Protein AF-S4RD37-F1 (afdb_monomer_lite)

Sequence (372 aa):
ASLSWSQFDSQEDEKLLRMADAFGAQCQAVFPTRRLATTVADLNGQAVFVCRFIRPIQPPAELLQANPGNLQLTALLARYVSLIPFIPDSVSFSGVCDLWSTSDQFLELQCGDEEEHAVLLCNFFLAQGIKAWLLLGTAVPEGSTAYVLTQEEGSYNQFVIWNPSTGRSYNQHDHFCPLQSVGCLISADNIWFNIQLYDLPARMNFAVSNASLWKPFFTRSFPIPNLPSVQPAELNHVPPDKTSAMELQARIEKILKERMMEWRPRQPTRWNRHVTAALRDLLPALERGMGRAVEEQHRAELAHTLADYRVSGFPIHMAFTELQRLVEAVYGSGVHSIDLPGTEFALAVYVHPYANHVMSVWVYVASLVRVR

pLDDT: mean 90.24, std 10.89, range [32.94, 98.69]

Structure (mmCIF, N/CA/C/O backbone):
data_AF-S4RD37-F1
#
_entry.id   AF-S4RD37-F1
#
loop_
_atom_site.group_PDB
_atom_site.id
_atom_site.type_symbol
_atom_site.label_atom_id
_atom_site.label_alt_id
_atom_site.label_comp_id
_atom_site.label_asym_id
_atom_site.label_entity_id
_atom_site.label_seq_id
_atom_site.pdbx_PDB_ins_code
_atom_site.Cartn_x
_atom_site.Cartn_y
_atom_site.Cartn_z
_atom_site.occupancy
_atom_site.B_iso_or_equiv
_atom_site.auth_seq_id
_atom_site.auth_comp_id
_atom_site.auth_asym_id
_atom_site.auth_atom_id
_atom_site.pdbx_PDB_model_num
ATOM 1 N N . ALA A 1 1 ? 11.659 18.734 -15.221 1.00 32.94 1 ALA A N 1
ATOM 2 C CA . ALA A 1 1 ? 12.978 18.636 -15.873 1.00 32.94 1 ALA A CA 1
ATOM 3 C C . ALA A 1 1 ? 13.524 17.262 -15.533 1.00 32.94 1 ALA A C 1
ATOM 5 O O . ALA A 1 1 ? 13.479 16.913 -14.363 1.00 32.94 1 ALA A O 1
ATOM 6 N N . SER A 1 2 ? 13.919 16.458 -16.519 1.00 47.00 2 SER A N 1
ATOM 7 C CA . SER A 1 2 ? 14.546 15.159 -16.258 1.00 47.00 2 SER A CA 1
ATOM 8 C C . SER A 1 2 ? 15.853 15.395 -15.495 1.00 47.00 2 SER A C 1
ATOM 10 O O . SER A 1 2 ? 16.725 16.105 -16.000 1.00 47.00 2 SER A O 1
ATOM 12 N N . LEU A 1 3 ? 15.956 14.869 -14.273 1.00 56.56 3 LEU A N 1
ATOM 13 C CA . LEU A 1 3 ? 17.200 14.863 -13.504 1.00 56.56 3 LEU A CA 1
ATOM 14 C C . LEU A 1 3 ? 18.282 14.159 -14.334 1.00 56.56 3 LEU A C 1
ATOM 16 O O . LEU A 1 3 ? 18.043 13.086 -14.880 1.00 56.56 3 LEU A O 1
ATOM 20 N N . SER A 1 4 ? 19.448 14.791 -14.467 1.00 61.47 4 SER A N 1
ATOM 21 C CA . SER A 1 4 ? 20.611 14.171 -15.104 1.00 61.47 4 SER A CA 1
ATOM 22 C C . SER A 1 4 ? 21.328 13.339 -14.052 1.00 61.47 4 SER A C 1
ATOM 24 O O . SER A 1 4 ? 21.994 13.897 -13.179 1.00 61.47 4 SER A O 1
ATOM 26 N N . TRP A 1 5 ? 21.212 12.013 -14.130 1.00 66.31 5 TRP A N 1
ATOM 27 C CA . TRP A 1 5 ? 21.820 11.091 -13.160 1.00 66.31 5 TRP A CA 1
ATOM 28 C C . TRP A 1 5 ? 23.351 11.116 -13.170 1.00 66.31 5 TRP A C 1
ATOM 30 O O . TRP A 1 5 ? 23.979 10.647 -12.231 1.00 66.31 5 TRP A O 1
ATOM 40 N N . SER A 1 6 ? 23.960 11.762 -14.168 1.00 58.25 6 SER A N 1
ATOM 41 C CA . SER A 1 6 ? 25.397 12.056 -14.221 1.00 58.25 6 SER A CA 1
ATOM 42 C C . SER A 1 6 ? 25.923 12.929 -13.069 1.00 58.25 6 SER A C 1
ATOM 44 O O . SER A 1 6 ? 27.124 13.168 -13.004 1.00 58.25 6 SER A O 1
ATOM 46 N N . GLN A 1 7 ? 25.040 13.501 -12.243 1.00 62.22 7 GLN A N 1
ATOM 47 C CA . GLN A 1 7 ? 25.399 14.315 -11.074 1.00 62.22 7 GLN A CA 1
ATOM 48 C C . GLN A 1 7 ? 25.441 13.512 -9.766 1.00 62.22 7 GLN A C 1
ATOM 50 O O . GLN A 1 7 ? 25.921 14.036 -8.765 1.00 62.22 7 GLN A O 1
ATOM 55 N N . PHE A 1 8 ? 24.943 12.273 -9.775 1.00 70.31 8 PHE A N 1
ATOM 56 C CA . PHE A 1 8 ? 24.943 11.373 -8.626 1.00 70.31 8 PHE A CA 1
ATOM 57 C C . PHE A 1 8 ? 26.044 10.326 -8.789 1.00 70.31 8 PHE A C 1
ATOM 59 O O . PHE A 1 8 ? 26.319 9.873 -9.903 1.00 70.31 8 PHE A O 1
ATOM 66 N N . ASP A 1 9 ? 26.650 9.915 -7.676 1.00 80.88 9 ASP A N 1
ATOM 67 C CA . ASP A 1 9 ? 27.546 8.761 -7.681 1.00 80.88 9 ASP A CA 1
ATOM 68 C C . ASP A 1 9 ? 26.743 7.504 -8.047 1.00 80.88 9 ASP A C 1
ATOM 70 O O . ASP A 1 9 ? 25.599 7.332 -7.632 1.00 80.88 9 ASP A O 1
ATOM 74 N N . SER A 1 10 ? 27.315 6.616 -8.858 1.00 87.06 10 SER A N 1
ATOM 75 C CA . SER A 1 10 ? 26.630 5.403 -9.306 1.00 87.06 10 SER A CA 1
ATOM 76 C C . SER A 1 10 ? 27.605 4.248 -9.459 1.00 87.06 10 SER A C 1
ATOM 78 O O . SER A 1 10 ? 28.739 4.429 -9.900 1.00 87.06 10 SER A O 1
ATOM 80 N N . GLN A 1 11 ? 27.140 3.047 -9.119 1.00 86.88 11 GLN A N 1
ATOM 81 C CA . GLN A 1 11 ? 27.830 1.793 -9.431 1.00 86.88 11 GLN A CA 1
ATOM 82 C C . GLN A 1 11 ? 27.304 1.143 -10.719 1.00 86.88 11 GLN A C 1
ATOM 84 O O . GLN A 1 11 ? 27.720 0.036 -11.068 1.00 86.88 11 GLN A O 1
ATOM 89 N N . GLU A 1 12 ? 26.367 1.793 -11.412 1.00 90.88 12 GLU A N 1
ATOM 90 C CA . GLU A 1 12 ? 25.833 1.300 -12.674 1.00 90.88 12 GLU A CA 1
ATOM 91 C C . GLU A 1 12 ? 26.814 1.554 -13.821 1.00 90.88 12 GLU A C 1
ATOM 93 O O . GLU A 1 12 ? 27.593 2.507 -13.824 1.00 90.88 12 GLU A O 1
ATOM 98 N N . ASP A 1 13 ? 26.750 0.702 -14.842 1.00 91.25 13 ASP A N 1
ATOM 99 C CA . ASP A 1 13 ? 27.535 0.888 -16.059 1.00 91.25 13 ASP A CA 1
ATOM 100 C C . ASP A 1 13 ? 27.162 2.219 -16.750 1.00 91.25 13 ASP A C 1
ATOM 102 O O . ASP A 1 13 ? 25.987 2.501 -17.001 1.00 91.25 13 ASP A O 1
ATOM 106 N N . GLU A 1 14 ? 28.153 3.042 -17.112 1.00 90.81 14 GLU A N 1
ATOM 107 C CA . GLU A 1 14 ? 27.898 4.348 -17.740 1.00 90.81 14 GLU A CA 1
ATOM 108 C C . GLU A 1 14 ? 27.069 4.246 -19.027 1.00 90.81 14 GLU A C 1
ATOM 110 O O . GLU A 1 14 ? 26.272 5.136 -19.338 1.00 90.81 14 GLU A O 1
ATOM 115 N N . LYS A 1 15 ? 27.248 3.177 -19.812 1.00 92.75 15 LYS A N 1
ATOM 116 C CA . LYS A 1 15 ? 26.464 2.949 -21.027 1.00 92.75 15 LYS A CA 1
ATOM 117 C C . LYS A 1 15 ? 25.013 2.651 -20.671 1.00 92.75 15 LYS A C 1
ATOM 119 O O . LYS A 1 15 ? 24.132 3.123 -21.386 1.00 92.75 15 LYS A O 1
ATOM 124 N N . LEU A 1 16 ? 24.758 1.902 -19.594 1.00 94.19 16 LEU A N 1
ATOM 125 C CA . LEU A 1 16 ? 23.403 1.657 -19.093 1.00 94.19 16 LEU A CA 1
ATOM 126 C C . LEU A 1 16 ? 22.719 2.978 -18.727 1.00 94.19 16 LEU A C 1
ATOM 128 O O . LEU A 1 16 ? 21.623 3.233 -19.220 1.00 94.19 16 LEU A O 1
ATOM 132 N N . LEU A 1 17 ? 23.390 3.840 -17.960 1.00 92.56 17 LEU A N 1
ATOM 133 C CA . LEU A 1 17 ? 22.851 5.142 -17.553 1.00 92.56 17 LEU A CA 1
ATOM 134 C C . LEU A 1 17 ? 22.580 6.064 -18.750 1.00 92.56 17 LEU A C 1
ATOM 136 O O . LEU A 1 17 ? 21.481 6.594 -18.886 1.00 92.56 17 LEU A O 1
ATOM 140 N N . ARG A 1 18 ? 23.525 6.183 -19.693 1.00 93.00 18 ARG A N 1
ATOM 141 C CA . ARG A 1 18 ? 23.318 6.987 -20.916 1.00 93.00 18 ARG A CA 1
ATOM 142 C C . ARG A 1 18 ? 22.145 6.474 -21.752 1.00 93.00 18 ARG A C 1
ATOM 144 O O . ARG A 1 18 ? 21.404 7.266 -22.333 1.00 93.00 18 ARG A O 1
ATOM 151 N N . MET A 1 19 ? 21.979 5.154 -21.839 1.00 94.94 19 MET A N 1
ATOM 152 C CA . MET A 1 19 ? 20.845 4.547 -22.537 1.00 94.94 19 MET A CA 1
ATOM 153 C C . MET A 1 19 ? 19.530 4.783 -21.790 1.00 94.94 19 MET A C 1
ATOM 155 O O . MET A 1 19 ? 18.522 5.037 -22.447 1.00 94.94 19 MET A O 1
ATOM 159 N N . ALA A 1 20 ? 19.535 4.735 -20.455 1.00 94.81 20 ALA A N 1
ATOM 160 C CA . ALA A 1 20 ? 18.395 5.056 -19.597 1.00 94.81 20 ALA A CA 1
ATOM 161 C C . ALA A 1 20 ? 17.916 6.498 -19.819 1.00 94.81 20 ALA A C 1
ATOM 163 O O . ALA A 1 20 ? 16.746 6.707 -20.147 1.00 94.81 20 ALA A O 1
ATOM 164 N N . ASP A 1 21 ? 18.836 7.464 -19.789 1.00 93.06 21 ASP A N 1
ATOM 165 C CA . ASP A 1 21 ? 18.543 8.876 -20.049 1.00 93.06 21 ASP A CA 1
ATOM 166 C C . ASP A 1 21 ? 17.998 9.090 -21.468 1.00 93.06 21 ASP A C 1
ATOM 168 O O . ASP A 1 21 ? 16.972 9.747 -21.667 1.00 93.06 21 ASP A O 1
ATOM 172 N N . ALA A 1 22 ? 18.638 8.485 -22.476 1.00 95.50 22 ALA A N 1
ATOM 173 C CA . ALA A 1 22 ? 18.189 8.577 -23.863 1.00 95.50 22 ALA A CA 1
ATOM 174 C C . ALA A 1 22 ? 16.802 7.944 -24.066 1.00 95.50 22 ALA A C 1
ATOM 176 O O . ALA A 1 22 ? 15.971 8.486 -24.801 1.00 95.50 22 ALA A O 1
ATOM 177 N N . PHE A 1 23 ? 16.533 6.807 -23.421 1.00 96.69 23 PHE A N 1
ATOM 178 C CA . PHE A 1 23 ? 15.232 6.149 -23.458 1.00 96.69 23 PHE A CA 1
ATOM 179 C C . PHE A 1 23 ? 14.153 7.019 -22.814 1.00 96.69 23 PHE A C 1
ATOM 181 O O . PHE A 1 23 ? 13.093 7.208 -23.418 1.00 96.69 23 PHE A O 1
ATOM 188 N N . GLY A 1 24 ? 14.439 7.590 -21.640 1.00 95.00 24 GLY A N 1
ATOM 189 C CA . GLY A 1 24 ? 13.556 8.518 -20.941 1.00 95.00 24 GLY A CA 1
ATOM 190 C C . GLY A 1 24 ? 13.214 9.739 -21.788 1.00 95.00 24 GLY A C 1
ATOM 191 O O . GLY A 1 24 ? 12.036 10.009 -22.029 1.00 95.00 24 GLY A O 1
ATOM 192 N N . ALA A 1 25 ? 14.232 10.404 -22.339 1.00 94.81 25 ALA A N 1
ATOM 193 C CA . ALA A 1 25 ? 14.066 11.576 -23.195 1.00 94.81 25 ALA A CA 1
ATOM 194 C C . ALA A 1 25 ? 13.220 11.277 -24.444 1.00 94.81 25 ALA A C 1
ATOM 196 O O . ALA A 1 25 ? 12.315 12.040 -24.780 1.00 94.81 25 ALA A O 1
ATOM 197 N N . GLN A 1 26 ? 13.459 10.144 -25.116 1.00 96.19 26 GLN A N 1
ATOM 198 C CA . GLN A 1 26 ? 12.663 9.736 -26.280 1.00 96.19 26 GLN A CA 1
ATOM 199 C C . GLN A 1 26 ? 11.197 9.471 -25.925 1.00 96.19 26 GLN A C 1
ATOM 201 O O . GLN A 1 26 ? 10.304 9.831 -26.689 1.00 96.19 26 GLN A O 1
ATOM 206 N N . CYS A 1 27 ? 10.945 8.800 -24.800 1.00 96.25 27 CYS A N 1
ATOM 207 C CA . CYS A 1 27 ? 9.595 8.457 -24.365 1.00 96.25 27 CYS A CA 1
ATOM 208 C C . CYS A 1 27 ? 8.809 9.710 -23.963 1.00 96.25 27 CYS A C 1
ATOM 210 O O . CYS A 1 27 ? 7.693 9.916 -24.441 1.00 96.25 27 CYS A O 1
ATOM 212 N N . GLN A 1 28 ? 9.422 10.587 -23.168 1.00 93.81 28 GLN A N 1
ATOM 213 C CA . GLN A 1 28 ? 8.808 11.828 -22.693 1.00 93.81 28 GLN A CA 1
ATOM 214 C C . GLN A 1 28 ? 8.621 12.870 -23.804 1.00 93.81 28 GLN A C 1
ATOM 216 O O . GLN A 1 28 ? 7.676 13.652 -23.740 1.00 93.81 28 GLN A O 1
ATOM 221 N N . ALA A 1 29 ? 9.453 12.863 -24.853 1.00 95.94 29 ALA A N 1
ATOM 222 C CA . ALA A 1 29 ? 9.256 13.730 -26.018 1.00 95.94 29 ALA A CA 1
ATOM 223 C C . ALA A 1 29 ? 7.938 13.443 -26.758 1.00 95.94 29 ALA A C 1
ATOM 225 O O . ALA A 1 29 ? 7.347 14.352 -27.337 1.00 95.94 29 ALA A O 1
ATOM 226 N N . VAL A 1 30 ? 7.477 12.188 -26.743 1.00 96.00 30 VAL A N 1
ATOM 227 C CA . VAL A 1 30 ? 6.224 11.771 -27.395 1.00 96.00 30 VAL A CA 1
ATOM 228 C C . VAL A 1 30 ? 5.055 11.763 -26.407 1.00 96.00 30 VAL A C 1
ATOM 230 O O . VAL A 1 30 ? 3.946 12.155 -26.762 1.00 96.00 30 VAL A O 1
ATOM 233 N N . PHE A 1 31 ? 5.296 11.344 -25.164 1.00 96.12 31 PHE A N 1
ATOM 234 C CA . PHE A 1 31 ? 4.278 11.179 -24.127 1.00 96.12 31 PHE A CA 1
ATOM 235 C C . PHE A 1 31 ? 4.693 11.906 -22.832 1.00 96.12 31 PHE A C 1
ATOM 237 O O . PHE A 1 31 ? 5.104 11.261 -21.866 1.00 96.12 31 PHE A O 1
ATOM 244 N N . PRO A 1 32 ? 4.591 13.248 -22.783 1.00 93.56 32 PRO A N 1
ATOM 245 C CA . PRO A 1 32 ? 5.178 14.062 -21.712 1.00 93.56 32 PRO A CA 1
ATOM 246 C C . PRO A 1 32 ? 4.514 13.890 -20.340 1.00 93.56 32 PRO A C 1
ATOM 248 O O . PRO A 1 32 ? 5.117 14.215 -19.324 1.00 93.56 32 PRO A O 1
ATOM 251 N N . THR A 1 33 ? 3.275 13.397 -20.295 1.00 93.25 33 THR A N 1
ATOM 252 C CA . THR A 1 33 ? 2.499 13.226 -19.056 1.00 93.25 33 THR A CA 1
ATOM 253 C C . THR A 1 33 ? 2.608 11.826 -18.454 1.00 93.25 33 THR A C 1
ATOM 255 O O . THR A 1 33 ? 2.082 11.592 -17.370 1.00 93.25 33 THR A O 1
ATOM 258 N N . ARG A 1 34 ? 3.248 10.872 -19.143 1.00 95.44 34 ARG A N 1
ATOM 259 C CA . ARG A 1 34 ? 3.342 9.481 -18.681 1.00 95.44 34 ARG A CA 1
ATOM 260 C C . ARG A 1 34 ? 4.546 9.302 -17.770 1.00 95.44 34 ARG A C 1
ATOM 262 O O . ARG A 1 34 ? 5.679 9.544 -18.184 1.00 95.44 34 ARG A O 1
ATOM 269 N N . ARG A 1 35 ? 4.292 8.839 -16.543 1.00 94.12 35 ARG A N 1
ATOM 270 C CA . ARG A 1 35 ? 5.338 8.570 -15.551 1.00 94.12 35 ARG A CA 1
ATOM 271 C C . ARG A 1 35 ? 6.318 7.510 -16.065 1.00 94.12 35 ARG A C 1
ATOM 273 O O . ARG A 1 35 ? 5.917 6.491 -16.620 1.00 94.12 35 ARG A O 1
ATOM 280 N N . LEU A 1 36 ? 7.608 7.747 -15.871 1.00 94.88 36 LEU A N 1
ATOM 281 C CA . LEU A 1 36 ? 8.667 6.798 -16.191 1.00 94.88 36 LEU A CA 1
ATOM 282 C C . LEU A 1 36 ? 9.810 6.998 -15.205 1.00 94.88 36 LEU A C 1
ATOM 284 O O . LEU A 1 36 ? 10.303 8.115 -15.073 1.00 94.88 36 LEU A O 1
ATOM 288 N N . ALA A 1 37 ? 10.249 5.906 -14.589 1.00 93.25 37 ALA A N 1
ATOM 289 C CA . ALA A 1 37 ? 11.503 5.842 -13.858 1.00 93.25 37 ALA A CA 1
ATOM 290 C C . ALA A 1 37 ? 12.360 4.726 -14.461 1.00 93.25 37 ALA A C 1
ATOM 292 O O . ALA A 1 37 ? 11.896 3.600 -14.638 1.00 93.25 37 ALA A O 1
ATOM 293 N N . THR A 1 38 ? 13.598 5.059 -14.816 1.00 94.75 38 THR A N 1
ATOM 294 C CA . THR A 1 38 ? 14.625 4.091 -15.242 1.00 94.75 38 THR A CA 1
ATOM 295 C C . THR A 1 38 ? 15.717 3.939 -14.193 1.00 94.75 38 THR A C 1
ATOM 297 O O . THR A 1 38 ? 16.246 2.849 -13.995 1.00 94.75 38 THR A O 1
ATOM 300 N N . THR A 1 39 ? 16.009 5.032 -13.498 1.00 93.56 39 THR A N 1
ATOM 301 C CA . THR A 1 39 ? 17.030 5.152 -12.465 1.00 93.56 39 THR A CA 1
ATOM 302 C C . THR A 1 39 ? 16.435 5.979 -11.332 1.00 93.56 39 THR A C 1
ATOM 304 O O . THR A 1 39 ? 15.637 6.880 -11.602 1.00 93.56 39 THR A O 1
ATOM 307 N N . VAL A 1 40 ? 16.794 5.644 -10.098 1.00 92.25 40 VAL A N 1
ATOM 308 C CA . VAL A 1 40 ? 16.358 6.294 -8.851 1.00 92.25 40 VAL A CA 1
ATOM 309 C C . VAL A 1 40 ? 17.565 6.474 -7.936 1.00 92.25 40 VAL A C 1
ATOM 311 O O . VAL A 1 40 ? 18.598 5.847 -8.175 1.00 92.25 40 VAL A O 1
ATOM 314 N N . ALA A 1 41 ? 17.460 7.319 -6.915 1.00 90.50 41 ALA A N 1
ATOM 315 C CA . ALA A 1 41 ? 18.492 7.406 -5.888 1.00 90.50 41 ALA A CA 1
ATOM 316 C C . ALA A 1 41 ? 18.180 6.414 -4.757 1.00 90.50 41 ALA A C 1
ATOM 318 O O . ALA A 1 41 ? 17.035 6.315 -4.328 1.00 90.50 41 ALA A O 1
ATOM 319 N N . ASP A 1 42 ? 19.177 5.666 -4.288 1.00 90.88 42 ASP A N 1
ATOM 320 C CA . ASP A 1 42 ? 19.040 4.847 -3.082 1.00 90.88 42 ASP A CA 1
ATOM 321 C C . ASP A 1 42 ? 19.174 5.702 -1.806 1.00 90.88 42 ASP A C 1
ATOM 323 O O . ASP A 1 42 ? 19.507 6.889 -1.862 1.00 90.88 42 ASP A O 1
ATOM 327 N N . LEU A 1 43 ? 18.982 5.097 -0.630 1.00 88.25 43 LEU A N 1
ATOM 328 C CA . LEU A 1 43 ? 19.150 5.792 0.656 1.00 88.25 43 LEU A CA 1
ATOM 329 C C . LEU A 1 43 ? 20.574 6.332 0.908 1.00 88.25 43 LEU A C 1
ATOM 331 O O . LEU A 1 43 ? 20.760 7.174 1.786 1.00 88.25 43 LEU A O 1
ATOM 335 N N . ASN A 1 44 ? 21.578 5.880 0.151 1.00 88.25 44 ASN A N 1
ATOM 336 C CA . ASN A 1 44 ? 22.946 6.399 0.205 1.00 88.25 44 ASN A CA 1
ATOM 337 C C . ASN A 1 44 ? 23.182 7.545 -0.797 1.00 88.25 44 ASN A C 1
ATOM 339 O O . ASN A 1 44 ? 24.302 8.050 -0.893 1.00 88.25 44 ASN A O 1
ATOM 343 N N . GLY A 1 45 ? 22.156 7.952 -1.551 1.00 86.25 45 GLY A N 1
ATOM 344 C CA . GLY A 1 45 ? 22.247 8.964 -2.600 1.00 86.25 45 GLY A CA 1
ATOM 345 C C . GLY A 1 45 ? 22.926 8.467 -3.879 1.00 86.25 45 GLY A C 1
ATOM 346 O O . GLY A 1 45 ? 23.381 9.287 -4.675 1.00 86.25 45 GLY A O 1
ATOM 347 N N . GLN A 1 46 ? 23.027 7.152 -4.084 1.00 89.44 46 GLN A N 1
ATOM 348 C CA . GLN A 1 46 ? 23.587 6.567 -5.298 1.00 89.44 46 GLN A CA 1
ATOM 349 C C . GLN A 1 46 ? 22.506 6.351 -6.349 1.00 89.44 46 GLN A C 1
ATOM 351 O O . GLN A 1 46 ? 21.416 5.879 -6.043 1.00 89.44 46 GLN A O 1
ATOM 356 N N . ALA A 1 47 ? 22.816 6.640 -7.610 1.00 91.00 47 ALA A N 1
ATOM 357 C CA . ALA A 1 47 ? 21.911 6.337 -8.710 1.00 91.00 47 ALA A CA 1
ATOM 358 C C . ALA A 1 47 ? 21.912 4.828 -9.000 1.00 91.00 47 ALA A C 1
ATOM 360 O O . ALA A 1 47 ? 22.953 4.261 -9.346 1.00 91.00 47 ALA A O 1
ATOM 361 N N . VAL A 1 48 ? 20.742 4.198 -8.895 1.00 94.00 48 VAL A N 1
ATOM 362 C CA . VAL A 1 48 ? 20.521 2.756 -9.058 1.00 94.00 48 VAL A CA 1
ATOM 363 C C . VAL A 1 48 ? 19.445 2.507 -10.109 1.00 94.00 48 VAL A C 1
ATOM 365 O O . VAL A 1 48 ? 18.409 3.173 -10.153 1.00 94.00 48 VAL A O 1
ATOM 368 N N . PHE A 1 49 ? 19.678 1.528 -10.980 1.00 95.88 49 PHE A N 1
ATOM 369 C CA . PHE A 1 49 ? 18.724 1.158 -12.019 1.00 95.88 49 PHE A CA 1
ATOM 370 C C . PHE A 1 49 ? 17.526 0.400 -11.423 1.00 95.88 49 PHE A C 1
ATOM 372 O O . PHE A 1 49 ? 17.702 -0.600 -10.722 1.00 95.88 49 PHE A O 1
ATOM 379 N N . VAL A 1 50 ? 16.295 0.822 -11.737 1.00 96.38 50 VAL A N 1
ATOM 380 C CA . VAL A 1 50 ? 15.079 0.376 -11.014 1.00 96.38 50 VAL A CA 1
ATOM 381 C C . VAL A 1 50 ? 14.831 -1.134 -11.052 1.00 96.38 50 VAL A C 1
ATOM 383 O O . VAL A 1 50 ? 14.308 -1.697 -10.092 1.00 96.38 50 VAL A O 1
ATOM 386 N N . CYS A 1 51 ? 15.250 -1.830 -12.117 1.00 97.38 51 CYS A N 1
ATOM 387 C CA . CYS A 1 51 ? 15.111 -3.288 -12.212 1.00 97.38 51 CYS A CA 1
ATOM 388 C C . CYS A 1 51 ? 15.820 -4.026 -11.066 1.00 97.38 51 CYS A C 1
ATOM 390 O O . CYS A 1 51 ? 15.393 -5.110 -10.679 1.00 97.38 51 CYS A O 1
ATOM 392 N N . ARG A 1 52 ? 16.868 -3.432 -10.480 1.00 97.25 52 ARG A N 1
ATOM 393 C CA . ARG A 1 52 ? 17.644 -4.043 -9.394 1.00 97.25 52 ARG A CA 1
ATOM 394 C C . ARG A 1 52 ? 16.883 -4.130 -8.080 1.00 97.25 52 ARG A C 1
ATOM 396 O O . ARG A 1 52 ? 17.264 -4.938 -7.236 1.00 97.25 52 ARG A O 1
ATOM 403 N N . PHE A 1 53 ? 15.821 -3.349 -7.902 1.00 97.88 53 PHE A N 1
ATOM 404 C CA . PHE A 1 53 ? 14.948 -3.437 -6.732 1.00 97.88 53 PHE A CA 1
ATOM 405 C C . PHE A 1 53 ? 13.960 -4.605 -6.818 1.00 97.88 53 PHE A C 1
ATOM 407 O O . PHE A 1 53 ? 13.341 -4.950 -5.812 1.00 97.88 53 PHE A O 1
ATOM 414 N N . ILE A 1 54 ? 13.824 -5.235 -7.990 1.00 98.12 54 ILE A N 1
ATOM 415 C CA . ILE A 1 54 ? 12.894 -6.339 -8.201 1.00 98.12 54 ILE A CA 1
ATOM 416 C C . ILE A 1 54 ? 13.633 -7.668 -8.068 1.00 98.12 54 ILE A C 1
ATOM 418 O O . ILE A 1 54 ? 14.522 -7.996 -8.854 1.00 98.12 54 ILE A O 1
ATOM 422 N N . ARG A 1 55 ? 13.248 -8.450 -7.064 1.00 96.88 55 ARG A N 1
ATOM 423 C CA . ARG A 1 55 ? 13.795 -9.776 -6.776 1.00 96.88 55 ARG A CA 1
ATOM 424 C C . ARG A 1 55 ? 12.760 -10.592 -6.005 1.00 96.88 55 ARG A C 1
ATOM 426 O O . ARG A 1 55 ? 12.158 -10.051 -5.088 1.00 96.88 55 ARG A O 1
ATOM 433 N N . PRO A 1 56 ? 12.569 -11.890 -6.294 1.00 97.81 56 PRO A N 1
ATOM 434 C CA . PRO A 1 56 ? 11.750 -12.747 -5.441 1.00 97.81 56 PRO A CA 1
ATOM 435 C C . PRO A 1 56 ? 12.268 -12.733 -3.994 1.00 97.81 56 PRO A C 1
ATOM 437 O O . PRO A 1 56 ? 13.406 -13.132 -3.745 1.00 97.81 56 PRO A O 1
ATOM 440 N N . ILE A 1 57 ? 11.432 -12.283 -3.057 1.00 96.62 57 ILE A N 1
ATOM 441 C CA . ILE A 1 57 ? 11.724 -12.246 -1.620 1.00 96.62 57 ILE A CA 1
ATOM 442 C C . ILE A 1 57 ? 10.590 -12.938 -0.870 1.00 96.62 57 ILE A C 1
ATOM 444 O O . ILE A 1 57 ? 9.419 -12.652 -1.111 1.00 96.62 57 ILE A O 1
ATOM 448 N N . GLN A 1 58 ? 10.922 -13.862 0.029 1.00 96.44 58 GLN A N 1
ATOM 449 C CA . GLN A 1 58 ? 9.904 -14.585 0.789 1.00 96.44 58 GLN A CA 1
ATOM 450 C C . GLN A 1 58 ? 9.186 -13.650 1.778 1.00 96.44 58 GLN A C 1
ATOM 452 O O . GLN A 1 58 ? 9.853 -12.853 2.437 1.00 96.44 58 GLN A O 1
ATOM 457 N N . PRO A 1 59 ? 7.849 -13.737 1.899 1.00 95.81 59 PRO A N 1
ATOM 458 C CA . PRO A 1 59 ? 7.110 -13.052 2.951 1.00 95.81 59 PRO A CA 1
ATOM 459 C C . PRO A 1 59 ? 7.299 -13.748 4.313 1.00 95.81 59 PRO A C 1
ATOM 461 O O . PRO A 1 59 ? 7.745 -14.900 4.365 1.00 95.81 59 PRO A O 1
ATOM 464 N N . PRO A 1 60 ? 6.888 -13.103 5.424 1.00 95.12 60 PRO A N 1
ATOM 465 C CA . PRO A 1 60 ? 6.890 -13.730 6.741 1.00 95.12 60 PRO A CA 1
ATOM 466 C C . PRO A 1 60 ? 6.183 -15.093 6.744 1.00 95.12 60 PRO A C 1
ATOM 468 O O . PRO A 1 60 ? 5.043 -15.223 6.290 1.00 95.12 60 PRO A O 1
ATOM 471 N N . ALA A 1 61 ? 6.842 -16.113 7.303 1.00 91.88 61 ALA A N 1
ATOM 472 C CA . ALA A 1 61 ? 6.370 -17.501 7.253 1.00 91.88 61 ALA A CA 1
ATOM 473 C C . ALA A 1 61 ? 4.970 -17.699 7.865 1.00 91.88 61 ALA A C 1
ATOM 475 O O . ALA A 1 61 ? 4.212 -18.556 7.419 1.00 91.88 61 ALA A O 1
ATOM 476 N N . GLU A 1 62 ? 4.601 -16.893 8.858 1.00 90.06 62 GLU A N 1
ATOM 477 C CA . GLU A 1 62 ? 3.273 -16.905 9.483 1.00 90.06 62 GLU A CA 1
ATOM 478 C C . GLU A 1 62 ? 2.129 -16.570 8.516 1.00 90.06 62 GLU A C 1
ATOM 480 O O . GLU A 1 62 ? 1.041 -17.130 8.645 1.00 90.06 62 GLU A O 1
ATOM 485 N N . LEU A 1 63 ? 2.375 -15.718 7.513 1.00 90.38 63 LEU A N 1
ATOM 486 C CA . LEU A 1 63 ? 1.377 -15.375 6.498 1.00 90.38 63 LEU A CA 1
ATOM 487 C C . LEU A 1 63 ? 1.143 -16.552 5.547 1.00 90.38 63 LEU A C 1
ATOM 489 O O . LEU A 1 63 ? 0.022 -16.772 5.094 1.00 90.38 63 LEU A O 1
ATOM 493 N N . LEU A 1 64 ? 2.191 -17.339 5.286 1.00 89.00 64 LEU A N 1
ATOM 494 C CA . LEU A 1 64 ? 2.117 -18.546 4.461 1.00 89.00 64 LEU A CA 1
ATOM 495 C C . LEU A 1 64 ? 1.424 -19.696 5.209 1.00 89.00 64 LEU A C 1
ATOM 497 O O . LEU A 1 64 ? 0.627 -20.431 4.632 1.00 89.00 64 LEU A O 1
ATOM 501 N N . GLN A 1 65 ? 1.682 -19.829 6.512 1.00 82.19 65 GLN A N 1
ATOM 502 C CA . GLN A 1 65 ? 1.116 -20.889 7.356 1.00 82.19 65 GLN A CA 1
ATOM 503 C C . GLN A 1 65 ? -0.394 -20.775 7.573 1.00 82.19 65 GLN A C 1
ATOM 505 O O . GLN A 1 65 ? -1.034 -21.767 7.924 1.00 82.19 65 GLN A O 1
ATOM 510 N N . ALA A 1 66 ? -0.985 -19.602 7.338 1.00 70.12 66 ALA A N 1
ATOM 511 C CA . ALA A 1 66 ? -2.430 -19.418 7.420 1.00 70.12 66 ALA A CA 1
ATOM 512 C C . ALA A 1 66 ? -3.214 -20.285 6.402 1.00 70.12 66 ALA A C 1
ATOM 514 O O . ALA A 1 66 ? -4.438 -20.357 6.500 1.00 70.12 66 ALA A O 1
ATOM 515 N N . ASN A 1 67 ? -2.533 -20.928 5.434 1.00 58.69 67 ASN A N 1
ATOM 516 C CA . ASN A 1 67 ? -3.103 -21.721 4.334 1.00 58.69 67 ASN A CA 1
ATOM 517 C C . ASN A 1 67 ? -4.341 -21.096 3.644 1.00 58.69 67 ASN A C 1
ATOM 519 O O . ASN A 1 67 ? -5.305 -21.810 3.343 1.00 58.69 67 ASN A O 1
ATOM 523 N N . PRO A 1 68 ? -4.356 -19.780 3.360 1.00 62.88 68 PRO A N 1
ATOM 524 C CA . PRO A 1 68 ? -5.371 -19.218 2.487 1.00 62.88 68 PRO A CA 1
ATOM 525 C C . PRO A 1 68 ? -5.176 -19.790 1.072 1.00 62.88 68 PRO A C 1
ATOM 527 O O . PRO A 1 68 ? -4.045 -19.941 0.614 1.00 62.88 68 PRO A O 1
ATOM 530 N N . GLY A 1 69 ? -6.251 -20.095 0.338 1.00 64.25 69 GLY A N 1
ATOM 531 C CA . GLY A 1 69 ? -6.110 -20.403 -1.097 1.00 64.25 69 GLY A CA 1
ATOM 532 C C . GLY A 1 69 ? -5.405 -19.251 -1.840 1.00 64.25 69 GLY A C 1
ATOM 533 O O . GLY A 1 69 ? -5.425 -18.123 -1.358 1.00 64.25 69 GLY A O 1
ATOM 534 N N . ASN A 1 70 ? -4.819 -19.476 -3.022 1.00 67.75 70 ASN A N 1
ATOM 535 C CA . ASN A 1 70 ? -3.944 -18.489 -3.696 1.00 67.75 70 ASN A CA 1
ATOM 536 C C . ASN A 1 70 ? -4.505 -17.048 -3.771 1.00 67.75 70 ASN A C 1
ATOM 538 O O . ASN A 1 70 ? -3.787 -16.094 -3.486 1.00 67.75 70 ASN A O 1
ATOM 542 N N . LEU A 1 71 ? -5.793 -16.868 -4.096 1.00 69.38 71 LEU A N 1
ATOM 543 C CA . LEU A 1 71 ? -6.443 -15.542 -4.130 1.00 69.38 71 LEU A CA 1
ATOM 544 C C . LEU A 1 71 ? -6.558 -14.879 -2.749 1.00 69.38 71 LEU A C 1
ATOM 546 O O . LEU A 1 71 ? -6.561 -13.656 -2.625 1.00 69.38 71 LEU A O 1
ATOM 550 N N . GLN A 1 72 ? -6.710 -15.684 -1.704 1.00 81.88 72 GLN A N 1
ATOM 551 C CA . GLN A 1 72 ? -6.722 -15.201 -0.332 1.00 81.88 72 GLN A CA 1
ATOM 552 C C . GLN A 1 72 ? -5.292 -14.894 0.142 1.00 81.88 72 GLN A C 1
ATOM 554 O O . GLN A 1 72 ? 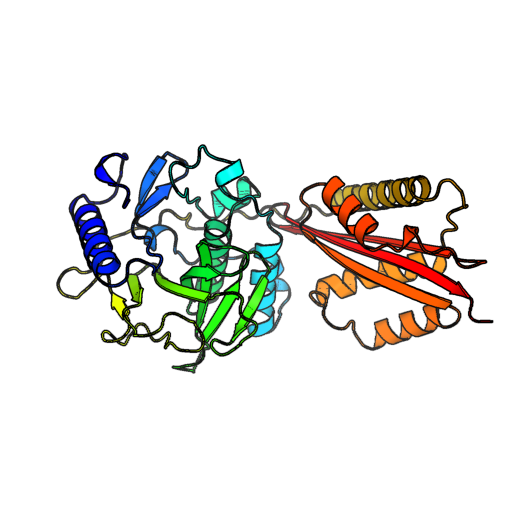-5.117 -13.938 0.892 1.00 81.88 72 GLN A O 1
ATOM 559 N N . LEU A 1 73 ? -4.276 -15.631 -0.333 1.00 89.75 73 LEU A N 1
ATOM 560 C CA . LEU A 1 73 ? -2.872 -15.343 -0.033 1.00 89.75 73 LEU A CA 1
ATOM 561 C C . LEU A 1 73 ? -2.444 -13.989 -0.606 1.00 89.75 73 LEU A C 1
ATOM 563 O O . LEU A 1 73 ? -1.868 -13.181 0.114 1.00 89.75 73 LEU A O 1
ATOM 567 N N . THR A 1 74 ? -2.762 -13.695 -1.869 1.00 92.44 74 THR A N 1
ATOM 568 C CA . THR A 1 74 ? -2.404 -12.400 -2.475 1.00 92.44 74 THR A CA 1
ATOM 569 C C . THR A 1 74 ? -3.059 -11.224 -1.761 1.00 92.44 74 THR A C 1
ATOM 571 O O . THR A 1 74 ? -2.397 -10.225 -1.487 1.00 92.44 74 THR A O 1
ATOM 574 N N . ALA A 1 75 ? -4.332 -11.371 -1.381 1.00 92.31 75 ALA A N 1
ATOM 575 C CA . ALA A 1 75 ? -5.036 -10.390 -0.562 1.00 92.31 75 ALA A CA 1
ATOM 576 C C . ALA A 1 75 ? -4.411 -10.227 0.834 1.00 92.31 75 ALA A C 1
ATOM 578 O O . ALA A 1 75 ? -4.295 -9.102 1.316 1.00 92.31 75 ALA A O 1
ATOM 579 N N . LEU A 1 76 ? -3.974 -11.321 1.464 1.00 93.38 76 LEU A N 1
ATOM 580 C CA . LEU A 1 76 ? -3.303 -11.286 2.763 1.00 93.38 76 LEU A CA 1
ATOM 581 C C . LEU A 1 76 ? -1.947 -10.572 2.686 1.00 93.38 76 LEU A C 1
ATOM 583 O O . LEU A 1 76 ? -1.647 -9.749 3.546 1.00 93.38 76 LEU A O 1
ATOM 587 N N . LEU A 1 77 ? -1.150 -10.841 1.648 1.00 96.19 77 LEU A N 1
ATOM 588 C CA . LEU A 1 77 ? 0.139 -10.178 1.435 1.00 96.19 77 LEU A CA 1
ATOM 589 C C . LEU A 1 77 ? -0.040 -8.681 1.164 1.00 96.19 77 LEU A C 1
ATOM 591 O O . LEU A 1 77 ? 0.634 -7.866 1.788 1.00 96.19 77 LEU A O 1
ATOM 595 N N . ALA A 1 78 ? -0.991 -8.311 0.301 1.00 96.38 78 ALA A N 1
ATOM 596 C CA . ALA A 1 78 ? -1.315 -6.909 0.043 1.00 96.38 78 ALA A CA 1
ATOM 597 C C . ALA A 1 78 ? -1.798 -6.196 1.315 1.00 96.38 78 ALA A C 1
ATOM 599 O O . ALA A 1 78 ? -1.397 -5.065 1.580 1.00 96.38 78 ALA A O 1
ATOM 600 N N . ARG A 1 79 ? -2.607 -6.874 2.141 1.00 94.50 79 ARG A N 1
ATOM 601 C CA . ARG A 1 79 ? -3.031 -6.362 3.447 1.00 94.50 79 ARG A CA 1
ATOM 602 C C . ARG A 1 79 ? -1.844 -6.153 4.382 1.00 94.50 79 ARG A C 1
ATOM 604 O O . ARG A 1 79 ? -1.752 -5.081 4.967 1.00 94.50 79 ARG A O 1
ATOM 611 N N . TYR A 1 80 ? -0.962 -7.140 4.527 1.00 96.31 80 TYR A N 1
ATOM 612 C CA . TYR A 1 80 ? 0.220 -7.022 5.385 1.00 96.31 80 TYR A CA 1
ATOM 613 C C . TYR A 1 80 ? 1.086 -5.827 4.976 1.00 96.31 80 TYR A C 1
ATOM 615 O O . TYR A 1 80 ? 1.430 -5.011 5.823 1.00 96.31 80 TYR A O 1
ATOM 623 N N . VAL A 1 81 ? 1.367 -5.679 3.677 1.00 97.62 81 VAL A N 1
ATOM 624 C CA . VAL A 1 81 ? 2.153 -4.546 3.174 1.00 97.62 81 VAL A CA 1
ATOM 625 C C . VAL A 1 81 ? 1.453 -3.214 3.465 1.00 97.62 81 VAL A C 1
ATOM 627 O O . VAL A 1 81 ? 2.096 -2.306 3.970 1.00 97.62 81 VAL A O 1
ATOM 630 N N . SER A 1 82 ? 0.131 -3.120 3.274 1.00 96.31 82 SER A N 1
ATOM 631 C CA . SER A 1 82 ? -0.650 -1.902 3.573 1.00 96.31 82 SER A CA 1
ATOM 632 C C . SER A 1 82 ? -0.723 -1.522 5.056 1.00 96.31 82 SER A C 1
ATOM 634 O O . SER A 1 82 ? -1.213 -0.449 5.403 1.00 96.31 82 SER A O 1
ATOM 636 N N . LEU A 1 83 ? -0.309 -2.427 5.948 1.00 96.25 83 LEU A N 1
ATOM 637 C CA . LEU A 1 83 ? -0.251 -2.170 7.384 1.00 96.25 83 LEU A CA 1
ATOM 638 C C . LEU A 1 83 ? 1.081 -1.550 7.808 1.00 96.25 83 LEU A C 1
ATOM 640 O O . LEU A 1 83 ? 1.197 -1.116 8.955 1.00 96.25 83 LEU A O 1
ATOM 644 N N . ILE A 1 84 ? 2.069 -1.505 6.913 1.00 96.38 84 ILE A N 1
ATOM 645 C CA . ILE A 1 84 ? 3.288 -0.742 7.141 1.00 96.38 84 ILE A CA 1
ATOM 646 C C . ILE A 1 84 ? 2.921 0.750 7.011 1.00 96.38 84 ILE A C 1
ATOM 648 O O . ILE A 1 84 ? 2.198 1.132 6.093 1.00 96.38 84 ILE A O 1
ATOM 652 N N . PRO A 1 85 ? 3.318 1.601 7.968 1.00 92.25 85 PRO A N 1
ATOM 653 C CA . PRO A 1 85 ? 3.034 3.029 7.926 1.00 92.25 85 PRO A CA 1
ATOM 654 C C . PRO A 1 85 ? 3.455 3.719 6.620 1.00 92.25 85 PRO A C 1
ATOM 656 O O . PRO A 1 85 ? 4.597 3.621 6.182 1.00 92.25 85 PRO A O 1
ATOM 659 N N . PHE A 1 86 ? 2.540 4.502 6.053 1.00 89.69 86 PHE A N 1
ATOM 660 C CA . PHE A 1 86 ? 2.817 5.348 4.896 1.00 89.69 86 PHE A CA 1
ATOM 661 C C . PHE A 1 86 ? 3.331 6.729 5.332 1.00 89.69 86 PHE A C 1
ATOM 663 O O . PHE A 1 86 ? 2.648 7.426 6.093 1.00 89.69 86 PHE A O 1
ATOM 670 N N . ILE A 1 87 ? 4.495 7.143 4.826 1.00 83.12 87 ILE A N 1
ATOM 671 C CA . ILE A 1 87 ? 5.060 8.486 5.018 1.00 83.12 87 ILE A CA 1
ATOM 672 C C . ILE A 1 87 ? 5.544 9.003 3.658 1.00 83.12 87 ILE A C 1
ATOM 674 O O . ILE A 1 87 ? 6.510 8.458 3.141 1.00 83.12 87 ILE A O 1
ATOM 678 N N . PRO A 1 88 ? 4.923 10.055 3.092 1.00 72.69 88 PRO A N 1
ATOM 679 C CA . PRO A 1 88 ? 5.340 10.577 1.798 1.00 72.69 88 PRO A CA 1
ATOM 680 C C . PRO A 1 88 ? 6.703 11.271 1.874 1.00 72.69 88 PRO A C 1
ATOM 682 O O . PRO A 1 88 ? 6.967 12.036 2.808 1.00 72.69 88 PRO A O 1
ATOM 685 N N . ASP A 1 89 ? 7.504 11.113 0.822 1.00 64.62 89 ASP A N 1
ATOM 686 C CA . ASP A 1 89 ? 8.873 11.632 0.696 1.00 64.62 89 ASP A CA 1
ATOM 687 C C . ASP A 1 89 ? 9.029 13.126 1.019 1.00 64.62 89 ASP A C 1
ATOM 689 O O . ASP A 1 89 ? 10.012 13.550 1.630 1.00 64.62 89 ASP A O 1
ATOM 693 N N . SER A 1 90 ? 8.013 13.936 0.697 1.00 58.41 90 SER A N 1
ATOM 694 C CA . SER A 1 90 ? 7.967 15.379 1.003 1.00 58.41 90 SER A CA 1
ATOM 695 C C . SER A 1 90 ? 8.116 15.729 2.493 1.00 58.41 90 SER A C 1
ATOM 697 O O . SER A 1 90 ? 8.402 16.879 2.831 1.00 58.41 90 SER A O 1
ATOM 699 N N . VAL A 1 91 ? 7.893 14.756 3.378 1.00 56.53 91 VAL A N 1
ATOM 700 C CA . VAL A 1 91 ? 8.018 14.889 4.832 1.00 56.53 91 VAL A CA 1
ATOM 701 C C . VAL A 1 91 ? 9.382 14.384 5.325 1.00 56.53 91 VAL A C 1
ATOM 703 O O . VAL A 1 91 ? 9.857 14.853 6.359 1.00 56.53 91 VAL A O 1
ATOM 706 N N . SER A 1 92 ? 10.029 13.482 4.580 1.00 52.25 92 SER A N 1
ATOM 707 C CA . SER A 1 92 ? 11.249 12.771 4.990 1.00 52.25 92 SER A CA 1
ATOM 708 C C . SER A 1 92 ? 12.533 13.380 4.413 1.00 52.25 92 SER A C 1
ATOM 710 O O . SER A 1 92 ? 13.550 13.434 5.106 1.00 52.25 92 SER A O 1
ATOM 712 N N . PHE A 1 93 ? 12.495 13.902 3.182 1.00 52.56 93 PHE A N 1
ATOM 713 C CA . PHE A 1 93 ? 13.664 14.445 2.482 1.00 52.56 93 PHE A CA 1
ATOM 714 C C . PHE A 1 93 ? 13.344 15.792 1.826 1.00 52.56 93 PHE A C 1
ATOM 716 O O . PHE A 1 93 ? 12.190 16.130 1.579 1.00 52.56 93 PHE A O 1
ATOM 723 N N . SER A 1 94 ? 14.364 16.604 1.534 1.00 50.56 94 SER A N 1
ATOM 724 C CA . SER A 1 94 ? 14.229 17.984 1.027 1.00 50.56 94 SER A CA 1
ATOM 725 C C . SER A 1 94 ? 13.627 18.117 -0.390 1.00 50.56 94 SER A C 1
ATOM 727 O O . SER A 1 94 ? 13.797 19.154 -1.033 1.00 50.56 94 SER A O 1
ATOM 729 N N . GLY A 1 95 ? 12.913 17.097 -0.881 1.00 51.72 95 GLY A N 1
ATOM 730 C CA . GLY A 1 95 ? 12.141 17.113 -2.125 1.00 51.72 95 GLY A CA 1
ATOM 731 C C . GLY A 1 95 ? 12.982 17.151 -3.401 1.00 51.72 95 GLY A C 1
ATOM 732 O O . GLY A 1 95 ? 12.488 17.591 -4.437 1.00 51.72 95 GLY A O 1
ATOM 733 N N . VAL A 1 96 ? 14.261 16.761 -3.332 1.00 52.06 96 VAL A N 1
ATOM 734 C CA . VAL A 1 96 ? 15.204 16.879 -4.460 1.00 52.06 96 VAL A CA 1
ATOM 735 C C . VAL A 1 96 ? 15.142 15.668 -5.409 1.00 52.06 96 VAL A C 1
ATOM 737 O O . VAL A 1 96 ? 15.388 15.838 -6.604 1.00 52.06 96 VAL A O 1
ATOM 740 N N . CYS A 1 97 ? 14.775 14.477 -4.924 1.00 61.47 97 CYS A N 1
ATOM 741 C CA . CYS A 1 97 ? 14.594 13.261 -5.727 1.00 61.47 97 CYS A CA 1
ATOM 742 C C . CYS A 1 97 ? 13.758 12.204 -4.981 1.00 61.47 97 CYS A C 1
ATOM 744 O O . CYS A 1 97 ? 13.838 12.162 -3.756 1.00 61.47 97 CYS A O 1
ATOM 746 N N . ASP A 1 98 ? 13.035 11.356 -5.726 1.00 70.88 98 ASP A N 1
ATOM 747 C CA . ASP A 1 98 ? 12.370 10.145 -5.207 1.00 70.88 98 ASP A CA 1
ATOM 748 C C . ASP A 1 98 ? 13.461 9.164 -4.730 1.00 70.88 98 ASP A C 1
ATOM 750 O O . ASP A 1 98 ? 14.303 8.737 -5.538 1.00 70.88 98 ASP A O 1
ATOM 754 N N . LEU A 1 99 ? 13.487 8.848 -3.433 1.00 86.50 99 LEU A N 1
ATOM 755 C CA . LEU A 1 99 ? 14.441 7.897 -2.853 1.00 86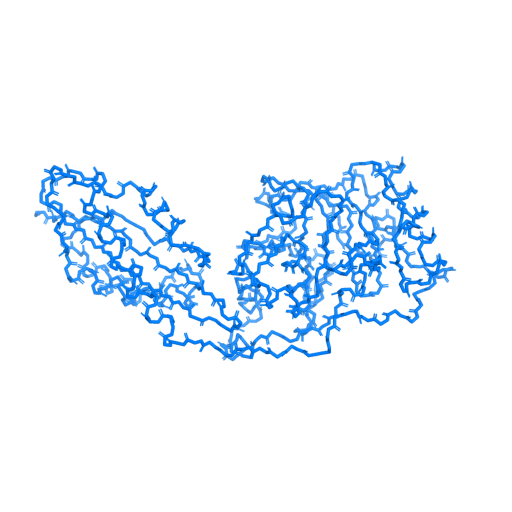.50 99 LEU A CA 1
ATOM 756 C C . LEU A 1 99 ? 13.812 6.514 -2.769 1.00 86.50 99 LEU A C 1
ATOM 758 O O . LEU A 1 99 ? 12.674 6.381 -2.357 1.00 86.50 99 LEU A O 1
ATOM 762 N N . TRP A 1 100 ? 14.548 5.480 -3.174 1.00 91.88 100 TRP A N 1
ATOM 763 C CA . TRP A 1 100 ? 14.080 4.098 -3.071 1.00 91.88 100 TRP A CA 1
ATOM 764 C C . TRP A 1 100 ? 14.927 3.334 -2.069 1.00 91.88 100 TRP A C 1
ATOM 766 O O . TRP A 1 100 ? 16.157 3.283 -2.173 1.00 91.88 100 TRP A O 1
ATOM 776 N N . SER A 1 101 ? 14.265 2.671 -1.132 1.00 93.12 101 SER A N 1
ATOM 777 C CA . SER A 1 101 ? 14.906 1.752 -0.196 1.00 93.12 101 SER A CA 1
ATOM 778 C C . SER A 1 101 ? 14.731 0.286 -0.597 1.00 93.12 101 SER A C 1
ATOM 780 O O . SER A 1 101 ? 13.821 -0.108 -1.335 1.00 93.12 101 SER A O 1
ATOM 782 N N . THR A 1 102 ? 15.656 -0.561 -0.147 1.00 96.69 102 THR A N 1
ATOM 783 C CA . THR A 1 102 ? 15.506 -2.013 -0.285 1.00 96.69 102 THR A CA 1
ATOM 784 C C . THR A 1 102 ? 14.454 -2.541 0.692 1.00 96.69 102 THR A C 1
ATOM 786 O O . THR A 1 102 ? 14.076 -1.887 1.661 1.00 96.69 102 THR A O 1
ATOM 789 N N . SER A 1 103 ? 13.941 -3.747 0.447 1.00 97.19 103 SER A N 1
ATOM 790 C CA . SER A 1 103 ? 12.860 -4.332 1.242 1.00 97.19 103 SER A CA 1
ATOM 791 C C . SER A 1 103 ? 13.242 -4.539 2.713 1.00 97.19 103 SER A C 1
ATOM 793 O O . SER A 1 103 ? 12.383 -4.388 3.574 1.00 97.19 103 SER A O 1
ATOM 795 N N . ASP A 1 104 ? 14.502 -4.857 3.018 1.00 96.38 104 ASP A N 1
ATOM 796 C CA . ASP A 1 104 ? 15.027 -4.901 4.389 1.00 96.38 104 ASP A CA 1
ATOM 797 C C . ASP A 1 104 ? 15.045 -3.516 5.036 1.00 96.38 104 ASP A C 1
ATOM 799 O O . ASP A 1 104 ? 14.487 -3.358 6.118 1.00 96.38 104 ASP A O 1
ATOM 803 N N . GLN A 1 105 ? 15.587 -2.508 4.348 1.00 95.19 105 GLN A N 1
ATOM 804 C CA . GLN A 1 105 ? 15.630 -1.129 4.841 1.00 95.19 105 GLN A CA 1
ATOM 805 C C . GLN A 1 105 ? 14.225 -0.588 5.122 1.00 95.19 105 GLN A C 1
ATOM 807 O O . GLN A 1 105 ? 13.984 -0.031 6.188 1.00 95.19 105 GLN A O 1
ATOM 812 N N . PHE A 1 106 ? 13.277 -0.808 4.209 1.00 95.38 106 PHE A N 1
ATOM 813 C CA . PHE A 1 106 ? 11.880 -0.411 4.383 1.00 95.38 106 PHE A CA 1
ATOM 814 C C . PHE A 1 106 ? 11.244 -1.054 5.628 1.00 95.38 106 PHE A C 1
ATOM 816 O O . PHE A 1 106 ? 10.575 -0.388 6.421 1.00 95.38 106 PHE A O 1
ATOM 823 N N . LEU A 1 107 ? 11.483 -2.352 5.839 1.00 95.31 107 LEU A N 1
ATOM 824 C CA . LEU A 1 107 ? 10.964 -3.078 7.000 1.00 95.31 107 LEU A CA 1
ATOM 825 C C . LEU A 1 107 ? 11.648 -2.663 8.313 1.00 95.31 107 LEU A C 1
ATOM 827 O O . LEU A 1 107 ? 10.993 -2.675 9.353 1.00 95.31 107 LEU A O 1
ATOM 831 N N . GLU A 1 108 ? 12.925 -2.280 8.275 1.00 93.44 108 GLU A N 1
ATOM 832 C CA . GLU A 1 108 ? 13.663 -1.740 9.424 1.00 93.44 108 GLU A CA 1
ATOM 833 C C . GLU A 1 108 ? 13.222 -0.317 9.790 1.00 93.44 108 GLU A C 1
ATOM 835 O O . GLU A 1 108 ? 13.063 -0.011 10.972 1.00 93.44 108 GLU A O 1
ATOM 840 N N . LEU A 1 109 ? 12.984 0.544 8.794 1.00 92.00 109 LEU A N 1
ATOM 841 C CA . LEU A 1 109 ? 12.482 1.909 8.986 1.00 92.00 109 LEU A CA 1
ATOM 842 C C . LEU A 1 109 ? 11.020 1.938 9.446 1.00 92.00 109 LEU A C 1
ATOM 844 O O . LEU A 1 109 ? 10.579 2.926 10.033 1.00 92.00 109 LEU A O 1
ATOM 848 N N . GLN A 1 110 ? 10.270 0.863 9.181 1.00 90.88 110 GLN A N 1
ATOM 849 C CA . GLN A 1 110 ? 8.846 0.720 9.498 1.00 90.88 110 GLN A CA 1
ATOM 850 C C . GLN A 1 110 ? 7.959 1.809 8.882 1.00 90.88 110 GLN A C 1
ATOM 852 O O . GLN A 1 110 ? 6.872 2.092 9.386 1.00 90.88 110 GLN A O 1
ATOM 857 N N . CYS A 1 111 ? 8.430 2.449 7.819 1.00 90.31 111 CYS A N 1
ATOM 858 C CA . CYS A 1 111 ? 7.691 3.448 7.073 1.00 90.31 111 CYS A CA 1
ATOM 859 C C . CYS A 1 111 ? 8.313 3.657 5.694 1.00 90.31 111 CYS A C 1
ATOM 861 O O . CYS A 1 111 ? 9.496 3.388 5.499 1.00 90.31 111 CYS A O 1
ATOM 863 N N . GLY A 1 112 ? 7.499 4.121 4.753 1.00 91.00 112 GLY A N 1
ATOM 864 C CA . GLY A 1 112 ? 7.892 4.379 3.367 1.00 91.00 112 GLY A CA 1
ATOM 865 C C . GLY A 1 112 ? 6.707 4.900 2.569 1.00 91.00 112 GLY A C 1
ATOM 866 O O . GLY A 1 112 ? 5.613 5.066 3.127 1.00 91.00 112 GLY A O 1
ATOM 867 N N . ASP A 1 113 ? 6.904 5.140 1.284 1.00 91.12 113 ASP A N 1
ATOM 868 C CA . ASP A 1 113 ? 5.882 5.711 0.413 1.00 91.12 113 ASP A CA 1
ATOM 869 C C . ASP A 1 113 ? 5.368 4.686 -0.613 1.00 91.12 113 ASP A C 1
ATOM 871 O O . ASP A 1 113 ? 5.393 3.473 -0.371 1.00 91.12 113 ASP A O 1
ATOM 875 N N . GLU A 1 114 ? 4.771 5.145 -1.711 1.00 94.50 114 GLU A N 1
ATOM 876 C CA . GLU A 1 114 ? 4.157 4.282 -2.710 1.00 94.50 114 GLU A CA 1
ATOM 877 C C . GLU A 1 114 ? 5.154 3.266 -3.289 1.00 94.50 114 GLU A C 1
ATOM 879 O O . GLU A 1 114 ? 4.802 2.098 -3.498 1.00 94.50 114 GLU A O 1
ATOM 884 N N . GLU A 1 115 ? 6.392 3.686 -3.534 1.00 95.12 115 GLU A N 1
ATOM 885 C CA . GLU A 1 115 ? 7.417 2.904 -4.211 1.00 95.12 115 GLU A CA 1
ATOM 886 C C . GLU A 1 115 ? 7.908 1.746 -3.345 1.00 95.12 115 GLU A C 1
ATOM 888 O O . GLU A 1 115 ? 7.915 0.602 -3.816 1.00 95.12 115 GLU A O 1
ATOM 893 N N . GLU A 1 116 ? 8.229 1.989 -2.071 1.00 95.69 116 GLU A N 1
ATOM 894 C CA . GLU A 1 116 ? 8.634 0.930 -1.141 1.00 95.69 116 GLU A CA 1
ATOM 895 C C . GLU A 1 116 ? 7.565 -0.146 -0.974 1.00 95.69 116 GLU A C 1
ATOM 897 O O . GLU A 1 116 ? 7.853 -1.349 -1.049 1.00 95.69 116 GLU A O 1
ATOM 902 N N . HIS A 1 117 ? 6.314 0.279 -0.766 1.00 97.88 117 HIS A N 1
ATOM 903 C CA . HIS A 1 117 ? 5.205 -0.649 -0.587 1.00 97.88 117 HIS A CA 1
ATOM 904 C C . HIS A 1 117 ? 5.017 -1.499 -1.849 1.00 97.88 117 HIS A C 1
ATOM 906 O O . HIS A 1 117 ? 4.823 -2.718 -1.773 1.00 97.88 117 HIS A O 1
ATOM 912 N N . ALA A 1 118 ? 5.103 -0.883 -3.029 1.00 98.31 118 ALA A N 1
ATOM 913 C CA . ALA A 1 118 ? 4.946 -1.580 -4.295 1.00 98.31 118 ALA A CA 1
ATOM 914 C C . ALA A 1 118 ? 6.101 -2.535 -4.602 1.00 98.31 118 ALA A C 1
ATOM 916 O O . ALA A 1 118 ? 5.855 -3.664 -5.038 1.00 98.31 118 ALA A O 1
ATOM 917 N N . VAL A 1 119 ? 7.345 -2.136 -4.333 1.00 98.31 119 VAL A N 1
ATOM 918 C CA . VAL A 1 119 ? 8.523 -2.998 -4.483 1.00 98.31 119 VAL A CA 1
ATOM 919 C C . VAL A 1 119 ? 8.418 -4.212 -3.562 1.00 98.31 119 VAL A C 1
ATOM 921 O O . VAL A 1 119 ? 8.559 -5.343 -4.037 1.00 98.31 119 VAL A O 1
ATOM 924 N N . LEU A 1 120 ? 8.103 -4.014 -2.277 1.00 98.50 120 LEU A N 1
ATOM 925 C CA . LEU A 1 120 ? 7.966 -5.111 -1.315 1.00 98.50 120 LEU A CA 1
ATOM 926 C C . LEU A 1 120 ? 6.872 -6.102 -1.739 1.00 98.50 120 LEU A C 1
ATOM 928 O O . LEU A 1 120 ? 7.1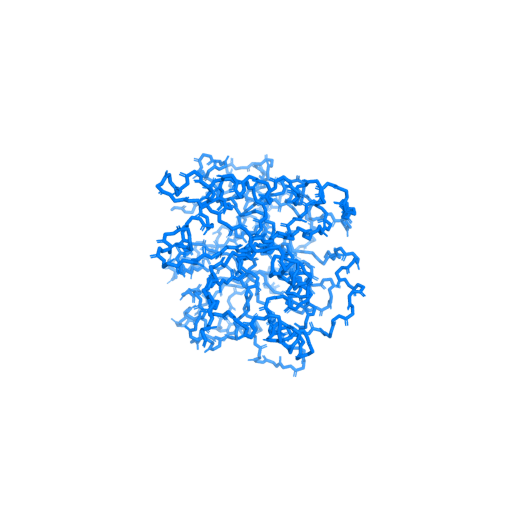11 -7.311 -1.784 1.00 98.50 120 LEU A O 1
ATOM 932 N N . LEU A 1 121 ? 5.686 -5.600 -2.100 1.00 98.69 121 LEU A N 1
ATOM 933 C CA . LEU A 1 121 ? 4.575 -6.453 -2.521 1.00 98.69 121 LEU A CA 1
ATOM 934 C C . LEU A 1 121 ? 4.890 -7.211 -3.819 1.00 98.69 121 LEU A C 1
ATOM 936 O O . LEU A 1 121 ? 4.588 -8.401 -3.927 1.00 98.69 121 LEU A O 1
ATOM 940 N N . CYS A 1 122 ? 5.517 -6.545 -4.793 1.00 98.62 122 CYS A N 1
ATOM 941 C CA . CYS A 1 122 ? 5.943 -7.168 -6.045 1.00 98.62 122 CYS A CA 1
ATOM 942 C C . CYS A 1 122 ? 6.912 -8.327 -5.771 1.00 98.62 122 CYS A C 1
ATOM 944 O O . CYS A 1 122 ? 6.710 -9.440 -6.259 1.00 98.62 122 CYS A O 1
ATOM 946 N N . ASN A 1 123 ? 7.908 -8.097 -4.917 1.00 98.56 123 ASN A N 1
ATOM 947 C CA . ASN A 1 123 ? 8.907 -9.093 -4.541 1.00 98.56 123 ASN A CA 1
ATOM 948 C C . ASN A 1 123 ? 8.291 -10.298 -3.810 1.00 98.56 123 ASN A C 1
ATOM 950 O O . ASN A 1 123 ? 8.658 -11.442 -4.103 1.00 98.56 123 ASN A O 1
ATOM 954 N N . PHE A 1 124 ? 7.308 -10.066 -2.933 1.00 98.06 124 PHE A N 1
ATOM 955 C CA . PHE A 1 124 ? 6.540 -11.133 -2.284 1.00 98.06 124 PHE A CA 1
ATOM 956 C C . PHE A 1 124 ? 5.744 -11.966 -3.286 1.00 98.06 124 PHE A C 1
ATOM 958 O O . PHE A 1 124 ? 5.801 -13.195 -3.243 1.00 98.06 124 PHE A O 1
ATOM 965 N N . PHE A 1 125 ? 5.030 -11.329 -4.216 1.00 97.62 125 PHE A N 1
ATOM 966 C CA . PHE A 1 125 ? 4.292 -12.044 -5.257 1.00 97.62 125 PHE A CA 1
ATOM 967 C C . PHE A 1 125 ? 5.214 -12.901 -6.126 1.00 97.62 125 PHE A C 1
ATOM 969 O O . PHE A 1 125 ? 4.926 -14.081 -6.340 1.00 97.62 125 PHE A O 1
ATOM 976 N N . LEU A 1 126 ? 6.356 -12.356 -6.549 1.00 97.38 126 LEU A N 1
ATOM 977 C CA . LEU A 1 126 ? 7.345 -13.095 -7.333 1.00 97.38 126 LEU A CA 1
ATOM 978 C C . LEU A 1 126 ? 7.875 -14.329 -6.585 1.00 97.38 126 LEU A C 1
ATOM 980 O O . LEU A 1 126 ? 8.031 -15.388 -7.192 1.00 97.38 126 LEU A O 1
ATOM 984 N N . ALA A 1 127 ? 8.101 -14.238 -5.271 1.00 96.56 127 ALA A N 1
ATOM 985 C CA . ALA A 1 127 ? 8.520 -15.385 -4.457 1.00 96.56 127 ALA A CA 1
ATOM 986 C C . ALA A 1 127 ? 7.458 -16.483 -4.334 1.00 96.56 127 ALA A C 1
ATOM 988 O O . ALA A 1 127 ? 7.811 -17.644 -4.132 1.00 96.56 127 ALA A O 1
ATOM 989 N N . GLN A 1 128 ? 6.180 -16.131 -4.492 1.00 94.62 128 GLN A N 1
ATOM 990 C CA . GLN A 1 128 ? 5.072 -17.088 -4.552 1.00 94.62 128 GLN A CA 1
ATOM 991 C C . GLN A 1 128 ? 4.812 -17.609 -5.977 1.00 94.62 128 GLN A C 1
ATOM 993 O O . GLN A 1 128 ? 3.786 -18.237 -6.227 1.00 94.62 128 GLN A O 1
ATOM 998 N N . GLY A 1 129 ? 5.714 -17.343 -6.930 1.00 93.62 129 GLY A N 1
ATOM 999 C CA . GLY A 1 129 ? 5.571 -17.773 -8.325 1.00 93.62 129 GLY A CA 1
ATOM 1000 C C . GLY A 1 129 ? 4.521 -16.987 -9.114 1.00 93.62 129 GLY A C 1
ATOM 1001 O O . GLY A 1 129 ? 4.170 -17.375 -10.228 1.00 93.62 129 GLY A O 1
ATOM 1002 N N . ILE A 1 130 ? 4.020 -15.878 -8.567 1.00 94.12 130 ILE A N 1
ATOM 1003 C CA . ILE A 1 130 ? 3.033 -15.033 -9.234 1.00 94.12 130 ILE A CA 1
ATOM 1004 C C . ILE A 1 130 ? 3.762 -14.120 -10.209 1.00 94.12 130 ILE A C 1
ATOM 1006 O O . ILE A 1 130 ? 4.716 -13.426 -9.859 1.00 94.12 130 ILE A O 1
ATOM 1010 N N . LYS A 1 131 ? 3.272 -14.077 -11.446 1.00 95.06 131 LYS A N 1
ATOM 1011 C CA . LYS A 1 131 ? 3.803 -13.179 -12.465 1.00 95.06 131 LYS A CA 1
ATOM 1012 C C . LYS A 1 131 ? 3.383 -11.743 -12.157 1.00 95.06 131 LYS A C 1
ATOM 1014 O O . LYS A 1 131 ? 2.213 -11.393 -12.334 1.00 95.06 131 LYS A O 1
ATOM 1019 N N . ALA A 1 132 ? 4.339 -10.943 -11.696 1.00 97.31 132 ALA A N 1
ATOM 1020 C CA . ALA A 1 132 ? 4.110 -9.590 -11.217 1.00 97.31 132 ALA A CA 1
ATOM 1021 C C . ALA A 1 132 ? 5.053 -8.566 -11.864 1.00 97.31 132 ALA A C 1
ATOM 1023 O O . ALA A 1 132 ? 6.170 -8.889 -12.269 1.00 97.31 132 ALA A O 1
ATOM 1024 N N . TRP A 1 133 ? 4.583 -7.323 -11.932 1.00 98.44 133 TRP A N 1
ATOM 1025 C CA . TRP A 1 133 ? 5.351 -6.154 -12.340 1.00 98.44 133 TRP A CA 1
ATOM 1026 C C . TRP A 1 133 ? 5.065 -5.007 -11.390 1.00 98.44 133 TRP A C 1
ATOM 1028 O O . TRP A 1 133 ? 3.927 -4.810 -10.961 1.00 98.44 133 TRP A O 1
ATOM 1038 N N . LEU A 1 134 ? 6.082 -4.196 -11.144 1.00 98.50 134 LEU A N 1
ATOM 1039 C CA . LEU A 1 134 ? 5.883 -2.872 -10.588 1.00 98.50 134 LEU A CA 1
ATOM 1040 C C . LEU A 1 134 ? 5.248 -1.977 -11.665 1.00 98.50 134 LEU A C 1
ATOM 1042 O O . LEU A 1 134 ? 5.659 -2.012 -12.824 1.00 98.50 134 LEU A O 1
ATOM 1046 N N . LEU A 1 135 ? 4.236 -1.198 -11.302 1.00 98.56 135 LEU A N 1
ATOM 1047 C CA . LEU A 1 135 ? 3.482 -0.316 -12.187 1.00 98.56 135 LEU A CA 1
ATOM 1048 C C . LEU A 1 135 ? 3.655 1.121 -11.713 1.00 98.56 135 LEU A C 1
ATOM 1050 O O . LEU A 1 135 ? 3.249 1.440 -10.603 1.00 98.56 135 LEU A O 1
ATOM 1054 N N . LEU A 1 136 ? 4.174 2.003 -12.568 1.00 98.06 136 LEU A N 1
ATOM 1055 C CA . LEU A 1 136 ? 4.261 3.434 -12.269 1.00 98.06 136 LEU A CA 1
ATOM 1056 C C . LEU A 1 136 ? 3.220 4.220 -13.062 1.00 98.06 136 LEU A C 1
ATOM 1058 O O . LEU A 1 136 ? 3.061 4.040 -14.277 1.00 98.06 136 LEU A O 1
ATOM 1062 N N . GLY A 1 137 ? 2.523 5.117 -12.374 1.00 96.94 137 GLY A N 1
ATOM 1063 C CA . GLY A 1 137 ? 1.411 5.856 -12.949 1.00 96.94 137 GLY A CA 1
ATOM 1064 C C . GLY A 1 137 ? 0.997 7.071 -12.133 1.00 96.94 137 GLY A C 1
ATOM 1065 O O . GLY A 1 137 ? 1.768 7.601 -11.332 1.00 96.94 137 GLY A O 1
ATOM 1066 N N . THR A 1 138 ? -0.231 7.521 -12.368 1.00 96.75 138 THR A N 1
ATOM 1067 C CA . THR A 1 138 ? -0.865 8.595 -11.600 1.00 96.75 138 THR A CA 1
ATOM 1068 C C . THR A 1 138 ? -2.254 8.156 -11.157 1.00 96.75 138 THR A C 1
ATOM 1070 O O . THR A 1 138 ? -3.029 7.668 -11.979 1.00 96.75 138 THR A O 1
ATOM 1073 N N . ALA A 1 139 ? -2.593 8.336 -9.883 1.00 96.19 139 ALA A N 1
ATOM 1074 C CA . ALA A 1 139 ? -3.897 8.009 -9.310 1.00 96.19 139 ALA A CA 1
ATOM 1075 C C . ALA A 1 139 ? -4.531 9.222 -8.618 1.00 96.19 139 ALA A C 1
ATOM 1077 O O . ALA A 1 139 ? -3.886 10.240 -8.387 1.00 96.19 139 ALA A O 1
ATOM 1078 N N . VAL A 1 140 ? -5.820 9.128 -8.298 1.00 93.50 140 VAL A N 1
ATOM 1079 C CA . VAL A 1 140 ? -6.540 10.147 -7.522 1.00 93.50 140 VAL A CA 1
ATOM 1080 C C . VAL A 1 140 ? -7.021 9.520 -6.211 1.00 93.50 140 VAL A C 1
ATOM 1082 O O . VAL A 1 140 ? -7.673 8.476 -6.264 1.00 93.50 140 VAL A O 1
ATOM 1085 N N . PRO A 1 141 ? -6.756 10.141 -5.044 1.00 91.75 141 PRO A N 1
ATOM 1086 C CA . PRO A 1 141 ? -6.121 11.453 -4.845 1.00 91.75 141 PRO A CA 1
ATOM 1087 C C . PRO A 1 141 ? -4.580 11.441 -4.776 1.00 91.75 141 PRO A C 1
ATOM 1089 O O . PRO A 1 141 ? -4.000 12.501 -4.583 1.00 91.75 141 PRO A O 1
ATOM 1092 N N . GLU A 1 142 ? -3.936 10.280 -4.915 1.00 91.38 142 GLU A N 1
ATOM 1093 C CA . GLU A 1 142 ? -2.504 10.057 -4.621 1.00 91.38 142 GLU A CA 1
ATOM 1094 C C . GLU A 1 142 ? -1.538 10.915 -5.463 1.00 91.38 142 GLU A C 1
ATOM 1096 O O . GLU A 1 142 ? -0.498 11.343 -4.982 1.00 91.38 142 GLU A O 1
ATOM 1101 N N . GLY A 1 143 ? -1.882 11.234 -6.711 1.00 92.94 143 GLY A N 1
ATOM 1102 C CA . GLY A 1 143 ? -0.949 11.861 -7.641 1.00 92.94 143 GLY A CA 1
ATOM 1103 C C . GLY A 1 143 ? -0.003 10.821 -8.235 1.00 92.94 143 GLY A C 1
ATOM 1104 O O . GLY A 1 143 ? -0.461 9.786 -8.716 1.00 92.94 143 GLY A O 1
ATOM 1105 N N . SER A 1 144 ? 1.296 11.120 -8.285 1.00 92.62 144 SER A N 1
ATOM 1106 C CA . SER A 1 144 ? 2.323 10.181 -8.757 1.00 92.62 144 SER A CA 1
ATOM 1107 C C . SER A 1 144 ? 2.376 8.968 -7.828 1.00 92.62 144 SER A C 1
ATOM 1109 O O . SER A 1 144 ? 2.464 9.157 -6.628 1.00 92.62 144 SER A O 1
ATOM 1111 N N . THR A 1 145 ? 2.277 7.748 -8.363 1.00 95.19 145 THR A N 1
ATOM 1112 C CA . THR A 1 145 ? 2.107 6.549 -7.524 1.00 95.19 145 THR A CA 1
ATOM 1113 C C . THR A 1 145 ? 2.719 5.288 -8.141 1.00 95.19 145 THR A C 1
ATOM 1115 O O . THR A 1 145 ? 2.940 5.227 -9.366 1.00 95.19 145 THR A O 1
ATOM 1118 N N . ALA A 1 146 ? 2.970 4.285 -7.299 1.00 97.31 146 ALA A N 1
ATOM 1119 C CA . ALA A 1 146 ? 3.500 2.973 -7.646 1.00 97.31 146 ALA A CA 1
ATOM 1120 C C . ALA A 1 146 ? 2.577 1.847 -7.150 1.00 97.31 146 ALA A C 1
ATOM 1122 O O . ALA A 1 146 ? 2.220 1.754 -5.978 1.00 97.31 146 ALA A O 1
ATOM 1123 N N . TYR A 1 147 ? 2.124 1.006 -8.078 1.00 98.44 147 TYR A N 1
ATOM 1124 C CA . TYR A 1 147 ? 1.194 -0.106 -7.851 1.00 98.44 147 TYR A CA 1
ATOM 1125 C C . TYR A 1 147 ? 1.862 -1.422 -8.263 1.00 98.44 147 TYR A C 1
ATOM 1127 O O . TYR A 1 147 ? 2.936 -1.428 -8.863 1.00 98.44 147 TYR A O 1
ATOM 1135 N N . VAL A 1 148 ? 1.217 -2.559 -7.999 1.00 98.62 148 VAL A N 1
ATOM 1136 C CA . VAL A 1 148 ? 1.676 -3.865 -8.497 1.00 98.62 148 VAL A CA 1
ATOM 1137 C C . VAL A 1 148 ? 0.658 -4.434 -9.472 1.00 98.62 148 VAL A C 1
ATOM 1139 O O . VAL A 1 148 ? -0.530 -4.528 -9.178 1.00 98.62 148 VAL A O 1
ATOM 1142 N N . LEU A 1 149 ? 1.116 -4.835 -10.649 1.00 98.12 149 LEU A N 1
ATOM 1143 C CA . LEU A 1 149 ? 0.315 -5.542 -11.636 1.00 98.12 149 LEU A CA 1
ATOM 1144 C C . LEU A 1 149 ? 0.611 -7.034 -11.535 1.00 98.12 149 LEU A C 1
ATOM 1146 O O . LEU A 1 149 ? 1.770 -7.431 -11.549 1.00 98.12 149 LEU A O 1
ATOM 1150 N N . THR A 1 150 ? -0.424 -7.863 -11.510 1.00 96.88 150 THR A N 1
ATOM 1151 C CA . THR A 1 150 ? -0.289 -9.325 -11.589 1.00 96.88 150 THR A CA 1
ATOM 1152 C C . THR A 1 150 ? -1.070 -9.870 -12.772 1.00 96.88 150 THR A C 1
ATOM 1154 O O . THR A 1 150 ? -2.084 -9.290 -13.168 1.00 96.88 150 THR A O 1
ATOM 1157 N N . GLN A 1 151 ? -0.601 -10.980 -13.333 1.00 93.69 151 GLN A N 1
ATOM 1158 C CA . GLN A 1 151 ? -1.307 -11.729 -14.370 1.00 93.69 151 GLN A CA 1
ATOM 1159 C C . GLN A 1 151 ? -1.827 -13.049 -13.790 1.00 93.69 151 GLN A C 1
ATOM 1161 O O . GLN A 1 151 ? -1.060 -13.789 -13.173 1.00 93.69 151 GLN A O 1
ATOM 1166 N N . GLU A 1 152 ? -3.111 -13.348 -14.003 1.00 85.50 152 GLU A N 1
ATOM 1167 C CA . GLU A 1 152 ? -3.705 -14.614 -13.558 1.00 85.50 152 GLU A CA 1
ATOM 1168 C C . GLU A 1 152 ? -3.093 -15.813 -14.298 1.00 85.50 152 GLU A C 1
ATOM 1170 O O . GLU A 1 152 ? -2.878 -15.791 -15.515 1.00 85.50 152 GLU A O 1
ATOM 1175 N N . GLU A 1 153 ? -2.816 -16.883 -13.554 1.00 76.50 153 GLU A N 1
ATOM 1176 C CA . GLU A 1 153 ? -2.251 -18.111 -14.104 1.00 76.50 153 GLU A CA 1
ATOM 1177 C C . GLU A 1 153 ? -3.222 -18.758 -15.106 1.00 76.50 153 GLU A C 1
ATOM 1179 O O . GLU A 1 153 ? -4.419 -18.879 -14.857 1.00 76.50 153 GLU A O 1
ATOM 1184 N N . GLY A 1 154 ? -2.712 -19.155 -16.275 1.00 71.94 154 GLY A N 1
ATOM 1185 C CA . GLY A 1 154 ? -3.526 -19.751 -17.340 1.00 71.94 154 GLY A CA 1
ATOM 1186 C C . GLY A 1 154 ? -4.353 -18.757 -18.166 1.00 71.94 154 GLY A C 1
ATOM 1187 O O . GLY A 1 154 ? -4.986 -19.171 -19.138 1.00 71.94 154 GLY A O 1
ATOM 1188 N N . SER A 1 155 ? -4.309 -17.456 -17.853 1.00 75.88 155 SER A N 1
ATOM 1189 C CA . SER A 1 155 ? -4.995 -16.414 -18.619 1.00 75.88 155 SER A CA 1
ATOM 1190 C C . SER A 1 155 ? -4.015 -15.437 -19.258 1.00 75.88 155 SER A C 1
ATOM 1192 O O . SER A 1 155 ? -3.164 -14.835 -18.605 1.00 75.88 155 SER A O 1
ATOM 1194 N N . TYR A 1 156 ? -4.135 -15.232 -20.569 1.00 71.06 156 TYR A N 1
ATOM 1195 C CA . TYR A 1 156 ? -3.259 -14.312 -21.303 1.00 71.06 156 TYR A CA 1
ATOM 1196 C C . TYR A 1 156 ? -3.687 -12.841 -21.203 1.00 71.06 156 TYR A C 1
ATOM 1198 O O . TYR A 1 156 ? -2.911 -11.972 -21.589 1.00 71.06 156 TYR A O 1
ATOM 1206 N N . ASN A 1 157 ? -4.898 -12.565 -20.706 1.00 78.25 157 ASN A N 1
ATOM 1207 C CA . ASN A 1 157 ? -5.519 -11.238 -20.787 1.00 78.25 157 ASN A CA 1
ATOM 1208 C C . ASN A 1 157 ? -6.278 -10.817 -19.516 1.00 78.25 157 ASN A C 1
ATOM 1210 O O . ASN A 1 157 ? -7.054 -9.862 -19.563 1.00 78.25 157 ASN A O 1
ATOM 1214 N N . GLN A 1 158 ? -6.076 -11.517 -18.396 1.00 89.44 158 GLN A N 1
ATOM 1215 C CA . GLN A 1 158 ? -6.634 -11.135 -17.100 1.00 89.44 158 GLN A CA 1
ATOM 1216 C C . GLN A 1 158 ? -5.527 -10.618 -16.196 1.00 89.44 158 GLN A C 1
ATOM 1218 O O . GLN A 1 158 ? -4.606 -11.345 -15.817 1.00 89.44 158 GLN A O 1
ATOM 1223 N N . PHE A 1 159 ? -5.644 -9.335 -15.880 1.00 94.88 159 PHE A N 1
ATOM 1224 C CA . PHE A 1 159 ? -4.706 -8.622 -15.041 1.00 94.88 159 PHE A CA 1
ATOM 1225 C C . PHE A 1 159 ? -5.427 -8.034 -13.833 1.00 94.88 159 PHE A C 1
ATOM 1227 O O . PHE A 1 159 ? -6.559 -7.544 -13.934 1.00 94.88 159 PHE A O 1
ATOM 1234 N N . VAL A 1 160 ? -4.739 -8.077 -12.697 1.00 95.94 160 VAL A N 1
ATOM 1235 C CA . VAL A 1 160 ? -5.194 -7.497 -11.436 1.00 95.94 160 VAL A CA 1
ATOM 1236 C C . VAL A 1 160 ? -4.183 -6.451 -10.999 1.00 95.94 160 VAL A C 1
ATOM 1238 O O . VAL A 1 160 ? -2.980 -6.717 -10.941 1.00 95.94 160 VAL A O 1
ATOM 1241 N N . ILE A 1 161 ? -4.697 -5.262 -10.717 1.00 97.69 161 ILE A N 1
ATOM 1242 C CA . ILE A 1 161 ? -3.961 -4.089 -10.268 1.00 97.69 161 ILE A CA 1
ATOM 1243 C C . ILE A 1 161 ? -4.107 -4.010 -8.750 1.00 97.69 161 ILE A C 1
ATOM 1245 O O . ILE A 1 161 ? -5.222 -3.957 -8.236 1.00 97.69 161 ILE A O 1
ATOM 1249 N N . TRP A 1 162 ? -2.993 -3.990 -8.034 1.00 98.19 162 TRP A N 1
ATOM 1250 C CA . TRP A 1 162 ? -2.931 -3.940 -6.578 1.00 98.19 162 TRP A CA 1
ATOM 1251 C C . TRP A 1 162 ? -2.412 -2.576 -6.145 1.00 98.19 162 TRP A C 1
ATOM 1253 O O . TRP A 1 162 ? -1.337 -2.172 -6.581 1.00 98.19 162 TRP A O 1
ATOM 1263 N N . ASN A 1 163 ? -3.170 -1.893 -5.288 1.00 97.62 163 ASN A N 1
ATOM 1264 C CA . ASN A 1 163 ? -2.711 -0.721 -4.551 1.00 97.62 163 ASN A CA 1
ATOM 1265 C C . ASN A 1 163 ? -2.066 -1.216 -3.238 1.00 97.62 163 ASN A C 1
ATOM 1267 O O . ASN A 1 163 ? -2.794 -1.669 -2.347 1.00 97.62 163 ASN A O 1
ATOM 1271 N N . PRO A 1 164 ? -0.732 -1.154 -3.111 1.00 97.25 164 PRO A N 1
ATOM 1272 C CA . PRO A 1 164 ? -0.006 -1.702 -1.968 1.00 97.25 164 PRO A CA 1
ATOM 1273 C C . PRO A 1 164 ? -0.246 -0.905 -0.682 1.00 97.25 164 PRO A C 1
ATOM 1275 O O . PRO A 1 164 ? -0.359 -1.502 0.383 1.00 97.25 164 PRO A O 1
ATOM 1278 N N . SER A 1 165 ? -0.418 0.414 -0.786 1.00 94.38 165 SER A N 1
ATOM 1279 C CA . SER A 1 165 ? -0.642 1.324 0.347 1.00 94.38 165 SER A CA 1
ATOM 1280 C C . SER A 1 165 ? -2.015 1.143 1.005 1.00 94.38 165 SER A C 1
ATOM 1282 O O . SER A 1 165 ? -2.207 1.477 2.168 1.00 94.38 165 SER A O 1
ATOM 1284 N N . THR A 1 166 ? -2.999 0.607 0.275 1.00 93.50 166 THR A N 1
ATOM 1285 C CA . THR A 1 166 ? -4.363 0.359 0.792 1.00 93.50 166 THR A CA 1
ATOM 1286 C C . THR A 1 166 ? -4.723 -1.122 0.898 1.00 93.50 166 THR A C 1
ATOM 1288 O O . THR A 1 166 ? -5.780 -1.462 1.436 1.00 93.50 166 THR A O 1
ATOM 1291 N N . GLY A 1 167 ? -3.896 -2.006 0.334 1.00 94.25 167 GLY A N 1
ATOM 1292 C CA . GLY A 1 167 ? -4.133 -3.449 0.278 1.00 94.25 167 GLY A CA 1
ATOM 1293 C C . GLY A 1 167 ? -5.293 -3.854 -0.641 1.00 94.25 167 GLY A C 1
ATOM 1294 O O . GLY A 1 167 ? -5.754 -4.996 -0.590 1.00 94.25 167 GLY A O 1
ATOM 1295 N N . ARG A 1 168 ? -5.808 -2.930 -1.465 1.00 94.00 168 ARG A N 1
ATOM 1296 C CA . ARG A 1 168 ? -6.939 -3.174 -2.372 1.00 94.00 168 ARG A CA 1
ATOM 1297 C C . ARG A 1 168 ? -6.470 -3.675 -3.730 1.00 94.00 168 ARG A C 1
ATOM 1299 O O . ARG A 1 168 ? -5.454 -3.223 -4.252 1.00 94.00 168 ARG A O 1
ATOM 1306 N N . SER A 1 169 ? -7.267 -4.548 -4.335 1.00 95.12 169 SER A N 1
ATOM 1307 C CA . SER A 1 169 ? -7.101 -4.985 -5.719 1.00 95.12 169 SER A CA 1
ATOM 1308 C C . SER A 1 169 ? -8.276 -4.585 -6.592 1.00 95.12 169 SER A C 1
ATOM 1310 O O . SER A 1 169 ? -9.415 -4.496 -6.135 1.00 95.12 169 SER A O 1
ATOM 1312 N N . TYR A 1 170 ? -7.969 -4.381 -7.866 1.00 95.31 170 TYR A N 1
ATOM 1313 C CA . TYR A 1 170 ? -8.892 -3.962 -8.903 1.00 95.31 170 TYR A CA 1
ATOM 1314 C C . TYR A 1 170 ? -8.651 -4.824 -10.137 1.00 95.31 170 TYR A C 1
ATOM 1316 O O . TYR A 1 170 ? -7.509 -5.043 -10.547 1.00 95.31 170 TYR A O 1
ATOM 1324 N N . ASN A 1 171 ? -9.721 -5.310 -10.758 1.00 93.25 171 ASN A N 1
ATOM 1325 C CA . ASN A 1 171 ? -9.592 -5.873 -12.098 1.00 93.25 171 ASN A CA 1
ATOM 1326 C C . ASN A 1 171 ? -9.180 -4.755 -13.074 1.00 93.25 171 ASN A C 1
ATOM 1328 O O . ASN A 1 171 ? -9.560 -3.603 -12.879 1.00 93.25 171 ASN A O 1
ATOM 1332 N N . GLN A 1 172 ? -8.450 -5.072 -14.146 1.00 88.56 172 GLN A N 1
ATOM 1333 C CA . GLN A 1 172 ? -8.024 -4.068 -15.132 1.00 88.56 172 GLN A CA 1
ATOM 1334 C C . GLN A 1 172 ? -9.167 -3.205 -15.710 1.00 88.56 172 GLN A C 1
ATOM 1336 O O . GLN A 1 172 ? -8.925 -2.074 -16.120 1.00 88.56 172 GLN A O 1
ATOM 1341 N N . HIS A 1 173 ? -10.401 -3.725 -15.752 1.00 90.94 173 HIS A N 1
ATOM 1342 C CA . HIS A 1 173 ? -11.586 -3.010 -16.248 1.00 90.94 173 HIS A CA 1
ATOM 1343 C C . HIS A 1 173 ? -12.465 -2.421 -15.135 1.00 90.94 173 HIS A C 1
ATOM 1345 O O . HIS A 1 173 ? -13.581 -1.978 -15.401 1.00 90.94 173 HIS A O 1
ATOM 1351 N N . ASP A 1 174 ? -11.995 -2.431 -13.891 1.00 91.75 174 ASP A N 1
ATOM 1352 C CA . ASP A 1 174 ? -12.731 -1.879 -12.762 1.00 91.75 174 ASP A CA 1
ATOM 1353 C C . ASP A 1 174 ? -12.701 -0.342 -12.785 1.00 91.75 174 ASP A C 1
ATOM 1355 O O . ASP A 1 174 ? -11.649 0.288 -12.667 1.00 91.75 174 ASP A O 1
ATOM 1359 N N . HIS A 1 175 ? -13.876 0.274 -12.915 1.00 89.38 175 HIS A N 1
ATOM 1360 C CA . HIS A 1 175 ? -14.034 1.729 -12.918 1.00 89.38 175 HIS A CA 1
ATOM 1361 C C . HIS A 1 175 ? -13.814 2.377 -11.545 1.00 89.38 175 HIS A C 1
ATOM 1363 O O . HIS A 1 175 ? -13.652 3.594 -11.478 1.00 89.38 175 HIS A O 1
ATOM 1369 N N . PHE A 1 176 ? -13.803 1.594 -10.463 1.00 92.69 176 PHE A N 1
ATOM 1370 C CA . PHE A 1 176 ? -13.466 2.073 -9.123 1.00 92.69 176 PHE A CA 1
ATOM 1371 C C . PHE A 1 176 ? -11.957 2.096 -8.862 1.00 92.69 176 PHE A C 1
ATOM 1373 O O . PHE A 1 176 ? -11.538 2.544 -7.794 1.00 92.69 176 PHE A O 1
ATOM 1380 N N . CYS A 1 177 ? -11.137 1.636 -9.815 1.00 94.50 177 CYS A N 1
ATOM 1381 C CA . CYS A 1 177 ? -9.692 1.760 -9.711 1.00 94.50 177 CYS A CA 1
ATOM 1382 C C . CYS A 1 177 ? -9.299 3.253 -9.671 1.00 94.50 177 CYS A C 1
ATOM 1384 O O . CYS A 1 177 ? -9.644 3.999 -10.591 1.00 94.50 177 CYS A O 1
ATOM 1386 N N . PRO A 1 178 ? -8.571 3.713 -8.636 1.00 95.94 178 PRO A N 1
ATOM 1387 C CA . PRO A 1 178 ? -8.178 5.121 -8.508 1.00 95.94 178 PRO A CA 1
ATOM 1388 C C . PRO A 1 178 ? -7.131 5.553 -9.547 1.00 95.94 178 PRO A C 1
ATOM 1390 O O . PRO A 1 178 ? -6.959 6.751 -9.789 1.00 95.94 178 PRO A O 1
ATOM 1393 N N . LEU A 1 179 ? -6.441 4.593 -10.166 1.00 96.19 179 LEU A N 1
ATOM 1394 C CA . LEU A 1 179 ? -5.370 4.803 -11.133 1.00 96.19 179 LEU A CA 1
ATOM 1395 C C . LEU A 1 179 ? -5.913 5.416 -12.436 1.00 96.19 179 LEU A C 1
ATOM 1397 O O . LEU A 1 179 ? -6.723 4.816 -13.140 1.00 96.19 179 LEU A O 1
ATOM 1401 N N . GLN A 1 180 ? -5.454 6.624 -12.754 1.00 95.94 180 GLN A N 1
ATOM 1402 C CA . GLN A 1 180 ? -5.901 7.422 -13.900 1.00 95.94 180 GLN A CA 1
ATOM 1403 C C . GLN A 1 180 ? -4.999 7.264 -15.124 1.00 95.94 180 GLN A C 1
ATOM 1405 O O . GLN A 1 180 ? -5.473 7.378 -16.252 1.00 95.94 180 GLN A O 1
ATOM 1410 N N . SER A 1 181 ? -3.707 7.005 -14.918 1.00 96.88 181 SER A N 1
ATOM 1411 C CA . SER A 1 181 ? -2.754 6.793 -16.005 1.00 96.88 181 SER A CA 1
ATOM 1412 C C . SER A 1 181 ? -1.696 5.757 -15.631 1.00 96.88 181 SER A C 1
ATOM 1414 O O . SER A 1 181 ? -1.255 5.684 -14.486 1.00 96.88 181 SER A O 1
ATOM 1416 N N . VAL A 1 182 ? -1.270 4.967 -16.616 1.00 97.81 182 VAL A N 1
ATOM 1417 C CA . VAL A 1 182 ? -0.152 4.023 -16.528 1.00 97.81 182 VAL A CA 1
ATOM 1418 C C . VAL A 1 182 ? 0.943 4.471 -17.478 1.00 97.81 182 VAL A C 1
ATOM 1420 O O . VAL A 1 182 ? 0.742 4.542 -18.696 1.00 97.81 182 VAL A O 1
ATOM 1423 N N . GLY A 1 183 ? 2.116 4.746 -16.920 1.00 97.94 183 GLY A N 1
ATOM 1424 C CA . GLY A 1 183 ? 3.269 5.192 -17.684 1.00 97.94 183 GLY A CA 1
ATOM 1425 C C . GLY A 1 183 ? 4.234 4.061 -18.027 1.00 97.94 183 GLY A C 1
ATOM 1426 O O . GLY A 1 183 ? 4.564 3.878 -19.201 1.00 97.94 183 GLY A O 1
ATOM 1427 N N . CYS A 1 184 ? 4.635 3.243 -17.051 1.00 98.12 184 CYS A N 1
ATOM 1428 C CA . CYS A 1 184 ? 5.507 2.098 -17.311 1.00 98.12 184 CYS A CA 1
ATOM 1429 C C . CYS A 1 184 ? 5.269 0.906 -16.380 1.00 98.12 184 CYS A C 1
ATOM 1431 O O . CYS A 1 184 ? 4.722 1.044 -15.287 1.00 98.12 184 CYS A O 1
ATOM 1433 N N . LEU A 1 185 ? 5.730 -0.261 -16.831 1.00 98.56 185 LEU A N 1
ATOM 1434 C CA . LEU A 1 185 ? 5.847 -1.485 -16.045 1.00 98.56 185 LEU A CA 1
ATOM 1435 C C . LEU A 1 185 ? 7.320 -1.852 -15.879 1.00 98.56 185 LEU A C 1
ATOM 1437 O O . LEU A 1 185 ? 8.095 -1.722 -16.825 1.00 98.56 185 LEU A O 1
ATOM 1441 N N . ILE A 1 186 ? 7.702 -2.334 -14.703 1.00 98.56 186 ILE A N 1
ATOM 1442 C CA . ILE A 1 186 ? 9.080 -2.675 -14.346 1.00 98.56 186 ILE A CA 1
ATOM 1443 C C . ILE A 1 186 ? 9.108 -4.101 -13.785 1.00 98.56 186 ILE A C 1
ATOM 1445 O O . ILE A 1 186 ? 8.243 -4.510 -13.012 1.00 98.56 186 ILE A O 1
ATOM 1449 N N . SER A 1 187 ? 10.113 -4.869 -14.190 1.00 97.50 187 SER A N 1
ATOM 1450 C CA . SER A 1 187 ? 10.458 -6.186 -13.641 1.00 97.50 187 SER A CA 1
ATOM 1451 C C . SER A 1 187 ? 11.965 -6.260 -13.395 1.00 97.50 187 SER A C 1
ATOM 1453 O O . SER A 1 187 ? 12.683 -5.316 -13.721 1.00 97.50 187 SER A O 1
ATOM 1455 N N . ALA A 1 188 ? 12.452 -7.400 -12.900 1.00 96.81 188 ALA A N 1
ATOM 1456 C CA . ALA A 1 188 ? 13.888 -7.671 -12.815 1.00 96.81 188 ALA A CA 1
ATOM 1457 C C . ALA A 1 188 ? 14.577 -7.659 -14.197 1.00 96.81 188 ALA A C 1
ATOM 1459 O O . ALA A 1 188 ? 15.748 -7.305 -14.301 1.00 96.81 188 ALA A O 1
ATOM 1460 N N . ASP A 1 189 ? 13.840 -7.995 -15.264 1.00 95.31 189 ASP A N 1
ATOM 1461 C CA . ASP A 1 189 ? 14.418 -8.238 -16.591 1.00 95.31 189 ASP A CA 1
ATOM 1462 C C . ASP A 1 189 ? 14.276 -7.061 -17.561 1.00 95.31 189 ASP A C 1
ATOM 1464 O O . ASP A 1 189 ? 14.953 -7.009 -18.591 1.00 95.31 189 ASP A O 1
ATOM 1468 N N . ASN A 1 190 ? 13.328 -6.152 -17.319 1.00 97.62 190 ASN A N 1
ATOM 1469 C CA . ASN A 1 190 ? 13.052 -5.051 -18.238 1.00 97.62 190 ASN A CA 1
ATOM 1470 C C . ASN A 1 190 ? 12.150 -3.968 -17.647 1.00 97.62 190 ASN A C 1
ATOM 1472 O O . ASN A 1 190 ? 11.440 -4.179 -16.660 1.00 97.62 190 ASN A O 1
ATOM 1476 N N . ILE A 1 191 ? 12.127 -2.845 -18.362 1.00 98.25 191 ILE A N 1
ATOM 1477 C CA . ILE A 1 191 ? 11.181 -1.743 -18.223 1.00 98.25 191 ILE A CA 1
ATOM 1478 C C . ILE A 1 191 ? 10.391 -1.651 -19.527 1.00 98.25 191 ILE A C 1
ATOM 1480 O O . ILE A 1 191 ? 10.974 -1.630 -20.612 1.00 98.25 191 ILE A O 1
ATOM 1484 N N . TRP A 1 192 ? 9.071 -1.565 -19.437 1.00 98.56 192 TRP A N 1
ATOM 1485 C CA . TRP A 1 192 ? 8.180 -1.370 -20.574 1.00 98.56 192 TRP A CA 1
ATOM 1486 C C . TRP A 1 192 ? 7.460 -0.041 -20.438 1.00 98.56 192 TRP A C 1
ATOM 1488 O O . TRP A 1 192 ? 6.655 0.148 -19.529 1.00 98.56 192 TRP A O 1
ATOM 1498 N N . PHE A 1 193 ? 7.720 0.875 -21.365 1.00 98.56 193 PHE A N 1
ATOM 1499 C CA . PHE A 1 193 ? 7.029 2.155 -21.423 1.00 98.56 193 PHE A CA 1
ATOM 1500 C C . PHE A 1 193 ? 5.752 2.045 -22.258 1.00 98.56 193 PHE A C 1
ATOM 1502 O O . PHE A 1 193 ? 5.760 1.475 -23.354 1.00 98.56 193 PHE A O 1
ATOM 1509 N N . ASN A 1 194 ? 4.652 2.589 -21.746 1.00 98.19 194 ASN A N 1
ATOM 1510 C CA . ASN A 1 194 ? 3.365 2.575 -22.420 1.00 98.19 194 ASN A CA 1
ATOM 1511 C C . ASN A 1 194 ? 3.383 3.542 -23.613 1.00 98.19 194 ASN A C 1
ATOM 1513 O O . ASN A 1 194 ? 3.471 4.757 -23.435 1.00 98.19 194 ASN A O 1
ATOM 1517 N N . ILE A 1 195 ? 3.237 3.012 -24.830 1.00 97.69 195 ILE A N 1
ATOM 1518 C CA . ILE A 1 195 ? 3.154 3.792 -26.079 1.00 97.69 195 ILE A CA 1
ATOM 1519 C C . ILE A 1 195 ? 1.775 3.697 -26.746 1.00 97.69 195 ILE A C 1
ATOM 1521 O O . ILE A 1 195 ? 1.601 4.100 -27.894 1.00 97.69 195 ILE A O 1
ATOM 1525 N N . GLN A 1 196 ? 0.776 3.176 -26.031 1.00 97.00 196 GLN A N 1
ATOM 1526 C CA . GLN A 1 196 ? -0.599 3.060 -26.517 1.00 97.00 196 GLN A CA 1
ATOM 1527 C C . GLN A 1 196 ? -1.247 4.439 -26.676 1.00 97.00 196 GLN A C 1
ATOM 1529 O O . GLN A 1 196 ? -0.778 5.427 -26.112 1.00 97.00 196 GLN A O 1
ATOM 1534 N N . LEU A 1 197 ? -2.365 4.515 -27.404 1.00 95.38 197 LEU A N 1
ATOM 1535 C CA . LEU A 1 197 ? -3.134 5.759 -27.529 1.00 95.38 197 LEU A CA 1
ATOM 1536 C C . LEU A 1 197 ? -3.681 6.237 -26.172 1.00 95.38 197 LEU A C 1
ATOM 1538 O O . LEU A 1 197 ? -3.677 7.432 -25.896 1.00 95.38 197 LEU A O 1
ATOM 1542 N N . TYR A 1 198 ? -4.116 5.301 -25.326 1.00 95.19 198 TYR A N 1
ATOM 1543 C CA . TYR A 1 198 ? -4.652 5.569 -23.993 1.00 95.19 198 TYR A CA 1
ATOM 1544 C C . TYR A 1 198 ? -3.721 5.021 -22.909 1.00 95.19 198 TYR A C 1
ATOM 1546 O O . TYR A 1 198 ? -3.043 4.015 -23.107 1.00 95.19 198 TYR A O 1
ATOM 1554 N N . ASP A 1 199 ? -3.716 5.675 -21.755 1.00 95.25 199 ASP A N 1
ATOM 1555 C CA . ASP A 1 199 ? -2.992 5.275 -20.544 1.00 95.25 199 ASP A CA 1
ATOM 1556 C C . ASP A 1 199 ? -3.909 5.005 -19.350 1.00 95.25 199 ASP A C 1
ATOM 1558 O O . ASP A 1 199 ? -3.435 4.522 -18.327 1.00 95.25 199 ASP A O 1
ATOM 1562 N N . LEU A 1 200 ? -5.216 5.235 -19.482 1.00 95.44 200 LEU A N 1
ATOM 1563 C CA . LEU A 1 200 ? -6.193 4.803 -18.488 1.00 95.44 200 LEU A CA 1
ATOM 1564 C C . LEU A 1 200 ? -6.244 3.259 -18.439 1.00 95.44 200 LEU A C 1
ATOM 1566 O O . LEU A 1 200 ? -6.504 2.658 -19.490 1.00 95.44 200 LEU A O 1
ATOM 1570 N N . PRO A 1 201 ? -6.097 2.613 -17.261 1.00 94.62 201 PRO A N 1
ATOM 1571 C CA . PRO A 1 201 ? -6.046 1.152 -17.128 1.00 94.62 201 PRO A CA 1
ATOM 1572 C C . PRO A 1 201 ? -7.167 0.407 -17.863 1.00 94.62 201 PRO A C 1
ATOM 1574 O O . PRO A 1 201 ? -6.908 -0.515 -18.633 1.00 94.62 201 PRO A O 1
ATOM 1577 N N . ALA A 1 202 ? -8.411 0.875 -17.725 1.00 92.81 202 ALA A N 1
ATOM 1578 C CA . ALA A 1 202 ? -9.577 0.241 -18.341 1.00 92.81 202 ALA A CA 1
ATOM 1579 C C . ALA A 1 202 ? -9.601 0.309 -19.881 1.00 92.81 202 ALA A C 1
ATOM 1581 O O . ALA A 1 202 ? -10.391 -0.395 -20.511 1.00 92.81 202 ALA A O 1
ATOM 1582 N N . ARG A 1 203 ? -8.769 1.163 -20.496 1.00 93.12 203 ARG A N 1
ATOM 1583 C CA . ARG A 1 203 ? -8.728 1.429 -21.947 1.00 93.12 203 ARG A CA 1
ATOM 1584 C C . ARG A 1 203 ? -7.417 1.010 -22.609 1.00 93.12 203 ARG A C 1
ATOM 1586 O O . ARG A 1 203 ? -7.202 1.346 -23.775 1.00 93.12 203 ARG A O 1
ATOM 1593 N N . MET A 1 204 ? -6.555 0.305 -21.890 1.00 93.38 204 MET A N 1
ATOM 1594 C CA . MET A 1 204 ? -5.270 -0.163 -22.395 1.00 93.38 204 MET A CA 1
ATOM 1595 C C . MET A 1 204 ? -5.133 -1.677 -22.239 1.00 93.38 204 MET A C 1
ATOM 1597 O O . MET A 1 204 ? -5.945 -2.334 -21.593 1.00 93.38 204 MET A O 1
ATOM 1601 N N . ASN A 1 205 ? -4.101 -2.239 -22.859 1.00 93.75 205 ASN A N 1
ATOM 1602 C CA . ASN A 1 205 ? -3.757 -3.649 -22.735 1.00 93.75 205 ASN A CA 1
ATOM 1603 C C . ASN A 1 205 ? -2.405 -3.799 -22.022 1.00 93.75 205 ASN A C 1
ATOM 1605 O O . ASN A 1 205 ? -1.424 -3.150 -22.390 1.00 93.75 205 ASN A O 1
ATOM 1609 N N . PHE A 1 206 ? -2.347 -4.670 -21.018 1.00 95.31 206 PHE A N 1
ATOM 1610 C CA . PHE A 1 206 ? -1.170 -4.904 -20.181 1.00 95.31 206 PHE A CA 1
ATOM 1611 C C . PHE A 1 206 ? -0.196 -5.977 -20.708 1.00 95.31 206 PHE A C 1
ATOM 1613 O O . PHE A 1 206 ? 0.824 -6.256 -20.083 1.00 95.31 206 PHE A O 1
ATOM 1620 N N . ALA A 1 207 ? -0.454 -6.574 -21.874 1.00 93.06 207 ALA A N 1
ATOM 1621 C CA . ALA A 1 207 ? 0.408 -7.583 -22.479 1.00 93.06 207 ALA A CA 1
ATOM 1622 C C . ALA A 1 207 ? 1.734 -6.982 -22.988 1.00 93.06 207 ALA A C 1
ATOM 1624 O O . ALA A 1 207 ? 1.861 -6.583 -24.149 1.00 93.06 207 ALA A O 1
ATOM 1625 N N . VAL A 1 208 ? 2.753 -6.990 -22.124 1.00 93.38 208 VAL A N 1
ATOM 1626 C CA . VAL A 1 208 ? 4.115 -6.479 -22.392 1.00 93.38 208 VAL A CA 1
ATOM 1627 C C . VAL A 1 208 ? 4.844 -7.154 -23.561 1.00 93.38 208 VAL A C 1
ATOM 1629 O O . VAL A 1 208 ? 5.841 -6.634 -24.056 1.00 93.38 208 VAL A O 1
ATOM 1632 N N . SER A 1 209 ? 4.357 -8.303 -24.037 1.00 91.44 209 SER A N 1
ATOM 1633 C CA . SER A 1 209 ? 4.893 -8.984 -25.221 1.00 91.44 209 SER A CA 1
ATOM 1634 C C . SER A 1 209 ? 4.587 -8.252 -26.532 1.00 91.44 209 SER A C 1
ATOM 1636 O O . SER A 1 209 ? 5.251 -8.506 -27.538 1.00 91.44 209 SER A O 1
ATOM 1638 N N . ASN A 1 210 ? 3.603 -7.346 -26.547 1.00 93.62 210 ASN A N 1
ATOM 1639 C CA . ASN A 1 210 ? 3.242 -6.596 -27.741 1.00 93.62 210 ASN A CA 1
ATOM 1640 C C . ASN A 1 210 ? 4.054 -5.294 -27.864 1.00 93.62 210 ASN A C 1
ATOM 1642 O O . ASN A 1 210 ? 3.707 -4.265 -27.281 1.00 93.62 210 ASN A O 1
ATOM 1646 N N . ALA A 1 211 ? 5.090 -5.326 -28.705 1.00 94.38 211 ALA A N 1
ATOM 1647 C CA . ALA A 1 211 ? 5.981 -4.192 -28.953 1.00 94.38 211 ALA A CA 1
ATOM 1648 C C . ALA A 1 211 ? 5.309 -2.972 -29.620 1.00 94.38 211 ALA A C 1
ATOM 1650 O O . ALA A 1 211 ? 5.902 -1.897 -29.638 1.00 94.38 211 ALA A O 1
ATOM 1651 N N . SER A 1 212 ? 4.090 -3.105 -30.167 1.00 95.06 212 SER A N 1
ATOM 1652 C CA . SER A 1 212 ? 3.326 -1.953 -30.674 1.00 95.06 212 SER A CA 1
ATOM 1653 C C . SER A 1 212 ? 2.594 -1.187 -29.569 1.00 95.06 212 SER A C 1
ATOM 1655 O O . SER A 1 212 ? 2.085 -0.099 -29.819 1.00 95.06 212 SER A O 1
ATOM 1657 N N . LEU A 1 213 ? 2.484 -1.773 -28.374 1.00 96.44 213 LEU A N 1
ATOM 1658 C CA . LEU A 1 213 ? 1.788 -1.203 -27.216 1.00 96.44 213 LEU A CA 1
ATOM 1659 C C . LEU A 1 213 ? 2.770 -0.829 -26.103 1.00 96.44 213 LEU A C 1
ATOM 1661 O O . LEU A 1 213 ? 2.581 0.172 -25.412 1.00 96.44 213 LEU A O 1
ATOM 1665 N N . TRP A 1 214 ? 3.837 -1.611 -25.965 1.00 97.62 214 TRP A N 1
ATOM 1666 C CA . TRP A 1 214 ? 4.846 -1.465 -24.929 1.00 97.62 214 TRP A CA 1
ATOM 1667 C C . TRP A 1 214 ? 6.229 -1.351 -25.556 1.00 97.62 214 TRP A C 1
ATOM 1669 O O . TRP A 1 214 ? 6.685 -2.272 -26.229 1.00 97.62 214 TRP A O 1
ATOM 1679 N N . LYS A 1 215 ? 6.917 -0.233 -25.318 1.00 97.69 215 LYS A N 1
ATOM 1680 C CA . LYS A 1 215 ? 8.302 -0.034 -25.752 1.00 97.69 215 LYS A CA 1
ATOM 1681 C C . LYS A 1 215 ? 9.244 -0.587 -24.673 1.00 97.69 215 LYS A C 1
ATOM 1683 O O . LYS A 1 215 ? 9.315 0.017 -23.603 1.00 97.69 215 LYS A O 1
ATOM 1688 N N . PRO A 1 216 ? 9.949 -1.708 -24.908 1.00 97.88 216 PRO A N 1
ATOM 1689 C CA . PRO A 1 216 ? 10.894 -2.246 -23.936 1.00 97.88 216 PRO A CA 1
ATOM 1690 C C . PRO A 1 216 ? 12.189 -1.424 -23.907 1.00 97.88 216 PRO A C 1
ATOM 1692 O O . PRO A 1 216 ? 12.632 -0.919 -24.943 1.00 97.88 216 PRO A O 1
ATOM 1695 N N . PHE A 1 217 ? 12.810 -1.330 -22.735 1.00 97.88 217 PHE A N 1
ATOM 1696 C CA . PHE A 1 217 ? 14.123 -0.716 -22.556 1.00 97.88 217 PHE A CA 1
ATOM 1697 C C . PHE A 1 217 ? 15.236 -1.619 -23.103 1.00 97.88 217 PHE A C 1
ATOM 1699 O O . PHE A 1 217 ? 15.963 -1.240 -24.025 1.00 97.88 217 PHE A O 1
ATOM 1706 N N . PHE A 1 218 ? 15.325 -2.849 -22.594 1.00 97.19 218 PHE A N 1
ATOM 1707 C CA . PHE A 1 218 ? 16.231 -3.861 -23.125 1.00 97.19 218 PHE A CA 1
ATOM 1708 C C . PHE A 1 218 ? 15.629 -4.511 -24.368 1.00 97.19 218 PHE A C 1
ATOM 1710 O O . PHE A 1 218 ? 14.473 -4.942 -24.392 1.00 97.19 218 PHE A O 1
ATOM 1717 N N . THR A 1 219 ? 16.438 -4.594 -25.417 1.00 95.50 219 THR A N 1
ATOM 1718 C CA . THR A 1 219 ? 16.063 -5.089 -26.747 1.00 95.50 219 THR A CA 1
ATOM 1719 C C . THR A 1 219 ? 17.112 -6.075 -27.249 1.00 95.50 219 THR A C 1
ATOM 1721 O O . THR A 1 219 ? 18.163 -6.247 -26.645 1.00 95.50 219 THR A O 1
ATOM 1724 N N . ARG A 1 220 ? 16.893 -6.698 -28.410 1.00 92.69 220 ARG A N 1
ATOM 1725 C CA . ARG A 1 220 ? 17.922 -7.560 -29.023 1.00 92.69 220 ARG A CA 1
ATOM 1726 C C . ARG A 1 220 ? 19.221 -6.807 -29.344 1.00 92.69 220 ARG A C 1
ATOM 1728 O O . ARG A 1 220 ? 20.289 -7.400 -29.284 1.00 92.69 220 ARG A O 1
ATOM 1735 N N . SER A 1 221 ? 19.132 -5.519 -29.682 1.00 93.62 221 SER A N 1
ATOM 1736 C CA . SER A 1 221 ? 20.288 -4.648 -29.948 1.00 93.62 221 SER A CA 1
ATOM 1737 C C . SER A 1 221 ? 20.972 -4.131 -28.681 1.00 93.62 221 SER A C 1
ATOM 1739 O O . SER A 1 221 ? 22.131 -3.729 -28.731 1.00 93.62 221 SER A O 1
ATOM 1741 N N . PHE A 1 222 ? 20.259 -4.128 -27.557 1.00 94.19 222 PHE A N 1
ATOM 1742 C CA . PHE A 1 222 ? 20.775 -3.732 -26.253 1.00 94.19 222 PHE A CA 1
ATOM 1743 C C . PHE A 1 222 ? 20.229 -4.706 -25.199 1.00 94.19 222 PHE A C 1
ATOM 1745 O O . PHE A 1 222 ? 19.218 -4.403 -24.558 1.00 94.19 222 PHE A O 1
ATOM 1752 N N . PRO A 1 223 ? 20.804 -5.922 -25.114 1.00 93.94 223 PRO A N 1
ATOM 1753 C CA . PRO A 1 223 ? 20.334 -6.945 -24.188 1.00 93.94 223 PRO A CA 1
ATOM 1754 C C . PRO A 1 223 ? 20.643 -6.550 -22.743 1.00 93.94 223 PRO A C 1
ATOM 1756 O O . PRO A 1 223 ? 21.556 -5.761 -22.493 1.00 93.94 223 PRO A O 1
ATOM 1759 N N . ILE A 1 224 ? 19.892 -7.125 -21.803 1.00 93.06 224 ILE A N 1
ATOM 1760 C CA . ILE A 1 224 ? 20.132 -6.931 -20.372 1.00 93.06 224 ILE A CA 1
ATOM 1761 C C . ILE A 1 224 ? 21.564 -7.382 -20.011 1.00 93.06 224 ILE A C 1
ATOM 1763 O O . ILE A 1 224 ? 21.964 -8.490 -20.386 1.00 93.06 224 ILE A O 1
ATOM 1767 N N . PRO A 1 225 ? 22.372 -6.530 -19.350 1.00 91.88 225 PRO A N 1
ATOM 1768 C CA . PRO A 1 225 ? 23.682 -6.927 -18.842 1.00 91.88 225 PRO A CA 1
ATOM 1769 C C . PRO A 1 225 ? 23.541 -7.832 -17.606 1.00 91.88 225 PRO A C 1
ATOM 1771 O O . PRO A 1 225 ? 22.438 -8.098 -17.137 1.00 91.88 225 PRO A O 1
ATOM 1774 N N . ASN A 1 226 ? 24.659 -8.291 -17.035 1.00 90.12 226 ASN A N 1
ATOM 1775 C CA . ASN A 1 226 ? 24.610 -8.883 -15.698 1.00 90.12 226 ASN A CA 1
ATOM 1776 C C . ASN A 1 226 ? 24.254 -7.788 -14.683 1.00 90.12 226 ASN A C 1
ATOM 1778 O O . ASN A 1 226 ? 25.100 -6.958 -14.353 1.00 90.12 226 ASN A O 1
ATOM 1782 N N . LEU A 1 227 ? 23.002 -7.781 -14.234 1.00 90.94 227 LEU A N 1
ATOM 1783 C CA . LEU A 1 227 ? 22.439 -6.729 -13.403 1.00 90.94 227 LEU A CA 1
ATOM 1784 C C . LEU A 1 227 ? 21.943 -7.326 -12.074 1.00 90.94 227 LEU A C 1
ATOM 1786 O O . LEU A 1 227 ? 20.756 -7.622 -11.935 1.00 90.94 227 LEU A O 1
ATOM 1790 N N . PRO A 1 228 ? 22.845 -7.581 -11.107 1.00 93.75 228 PRO A N 1
ATOM 1791 C CA . PRO A 1 228 ? 22.465 -8.205 -9.848 1.00 93.75 228 PRO A CA 1
ATOM 1792 C C . PRO A 1 228 ? 21.559 -7.280 -9.035 1.00 93.75 228 PRO A C 1
ATOM 1794 O O . PRO A 1 228 ? 21.765 -6.069 -8.974 1.00 93.75 228 PRO A O 1
ATOM 1797 N N . SER A 1 229 ? 20.562 -7.861 -8.377 1.00 96.69 229 SER A N 1
ATOM 1798 C CA . SER A 1 229 ? 19.651 -7.104 -7.523 1.00 96.69 229 SER A CA 1
ATOM 1799 C C . SER A 1 229 ? 20.389 -6.427 -6.360 1.00 96.69 229 SER A C 1
ATOM 1801 O O . SER A 1 229 ? 21.353 -6.979 -5.830 1.00 96.69 229 SER A O 1
ATOM 1803 N N . VAL A 1 230 ? 19.921 -5.237 -5.972 1.00 96.94 230 VAL A N 1
ATOM 1804 C CA . VAL A 1 230 ? 20.325 -4.568 -4.722 1.00 96.94 230 VAL A CA 1
ATOM 1805 C C . VAL A 1 230 ? 19.564 -5.108 -3.512 1.00 96.94 230 VAL A C 1
ATOM 1807 O O . VAL A 1 230 ? 19.976 -4.880 -2.383 1.00 96.94 230 VAL A O 1
ATOM 1810 N N . GLN A 1 231 ? 18.483 -5.860 -3.740 1.00 97.06 231 GLN A N 1
ATOM 1811 C CA . GLN A 1 231 ? 17.740 -6.511 -2.673 1.00 97.06 231 GLN A CA 1
ATOM 1812 C C . GLN A 1 231 ? 18.573 -7.619 -2.019 1.00 97.06 231 GLN A C 1
ATOM 1814 O O . GLN A 1 231 ? 19.263 -8.379 -2.726 1.00 97.06 231 GLN A O 1
ATOM 1819 N N . PRO A 1 232 ? 18.438 -7.805 -0.696 1.00 95.44 232 PRO A N 1
ATOM 1820 C CA . PRO A 1 232 ? 19.028 -8.942 -0.013 1.00 95.44 232 PRO A CA 1
ATOM 1821 C C . PRO A 1 232 ? 18.487 -10.259 -0.582 1.00 95.44 232 PRO A C 1
ATOM 1823 O O . PRO A 1 232 ? 17.421 -10.326 -1.196 1.00 95.44 232 PRO A O 1
ATOM 1826 N N . ALA A 1 233 ? 19.259 -11.333 -0.410 1.00 91.94 233 ALA A N 1
ATOM 1827 C CA . ALA A 1 233 ? 18.847 -12.654 -0.879 1.00 91.94 233 ALA A CA 1
ATOM 1828 C C . ALA A 1 233 ? 17.690 -13.240 -0.077 1.00 91.94 233 ALA A C 1
ATOM 1830 O O . ALA A 1 233 ? 16.841 -13.925 -0.642 1.00 91.94 233 ALA A O 1
ATOM 1831 N N . GLU A 1 234 ? 17.675 -12.947 1.215 1.00 92.00 234 GLU A N 1
ATOM 1832 C CA . GLU A 1 234 ? 16.684 -13.402 2.173 1.00 92.00 234 GLU A CA 1
ATOM 1833 C C . GLU A 1 234 ? 16.432 -12.271 3.169 1.00 92.00 234 GLU A C 1
ATOM 1835 O O . GLU A 1 234 ? 17.331 -11.473 3.447 1.00 92.00 234 GLU A O 1
ATOM 1840 N N . LEU A 1 235 ? 15.211 -12.206 3.698 1.00 93.81 235 LEU A N 1
ATOM 1841 C CA . LEU A 1 235 ? 14.853 -11.278 4.762 1.00 93.81 235 LEU A CA 1
ATOM 1842 C C . LEU A 1 235 ? 14.809 -12.003 6.101 1.00 93.81 235 LEU A C 1
ATOM 1844 O O . LEU A 1 235 ? 14.178 -13.052 6.242 1.00 93.81 235 LEU A O 1
ATOM 1848 N N . ASN A 1 236 ? 15.419 -11.387 7.107 1.00 92.44 236 ASN A N 1
ATOM 1849 C CA . ASN A 1 236 ? 15.303 -11.834 8.486 1.00 92.44 236 ASN A CA 1
ATOM 1850 C C . ASN A 1 236 ? 14.058 -11.204 9.110 1.00 92.44 236 ASN A C 1
ATOM 1852 O O . ASN A 1 236 ? 14.098 -10.078 9.601 1.00 92.44 236 ASN A O 1
ATOM 1856 N N . HIS A 1 237 ? 12.942 -11.928 9.076 1.00 94.06 237 HIS A N 1
ATOM 1857 C CA . HIS A 1 237 ? 11.709 -11.449 9.687 1.00 94.06 237 HIS A CA 1
ATOM 1858 C C . HIS A 1 237 ? 11.762 -11.558 11.213 1.00 94.06 237 HIS A C 1
ATOM 1860 O O . HIS A 1 237 ? 11.962 -12.640 11.770 1.00 94.06 237 HIS A O 1
ATOM 1866 N N . VAL A 1 238 ? 11.535 -10.436 11.893 1.00 94.12 238 VAL A N 1
ATOM 1867 C CA . VAL A 1 238 ? 11.351 -10.391 13.342 1.00 94.12 238 VAL A CA 1
ATOM 1868 C C . VAL A 1 238 ? 9.978 -10.984 13.665 1.00 94.12 238 VAL A C 1
ATOM 1870 O O . VAL A 1 238 ? 8.985 -10.549 13.078 1.00 94.12 238 VAL A O 1
ATOM 1873 N N . PRO A 1 239 ? 9.878 -11.967 14.576 1.00 94.19 239 PRO A N 1
ATOM 1874 C CA . PRO A 1 239 ? 8.601 -12.584 14.907 1.00 94.19 239 PRO A CA 1
ATOM 1875 C C . PRO A 1 239 ? 7.646 -11.596 15.606 1.00 94.19 239 PRO A C 1
ATOM 1877 O O . PRO A 1 239 ? 8.103 -10.648 16.251 1.00 94.19 239 PRO A O 1
ATOM 1880 N N . PRO A 1 240 ? 6.323 -11.832 15.551 1.00 94.56 240 PRO A N 1
ATOM 1881 C CA . PRO A 1 240 ? 5.338 -10.974 16.196 1.00 94.56 240 PRO A CA 1
ATOM 1882 C C . PRO A 1 240 ? 5.502 -10.938 17.715 1.00 94.56 240 PRO A C 1
ATOM 1884 O O . PRO A 1 240 ? 5.487 -11.976 18.387 1.00 94.56 240 PRO A O 1
ATOM 1887 N N . ASP A 1 241 ? 5.549 -9.732 18.277 1.00 94.81 241 ASP A N 1
ATOM 1888 C CA . ASP A 1 241 ? 5.568 -9.531 19.725 1.00 94.81 241 ASP A CA 1
ATOM 1889 C C . ASP A 1 241 ? 4.142 -9.421 20.286 1.00 94.81 241 ASP A C 1
ATOM 1891 O O . ASP A 1 241 ? 3.513 -8.358 20.317 1.00 94.81 241 ASP A O 1
ATOM 1895 N N . LYS A 1 242 ? 3.630 -10.561 20.757 1.00 95.31 242 LYS A N 1
ATOM 1896 C CA . LYS A 1 242 ? 2.301 -10.662 21.376 1.00 95.31 242 LYS A CA 1
ATOM 1897 C C . LYS A 1 242 ? 2.197 -9.904 22.695 1.00 95.31 242 LYS A C 1
ATOM 1899 O O . LYS A 1 242 ? 1.110 -9.433 23.019 1.00 95.31 242 LYS A O 1
ATOM 1904 N N . THR A 1 243 ? 3.290 -9.784 23.445 1.00 96.75 243 THR A N 1
ATOM 1905 C CA . THR A 1 243 ? 3.286 -9.103 24.745 1.00 96.75 243 THR A CA 1
ATOM 1906 C C . THR A 1 243 ? 3.132 -7.605 24.528 1.00 96.75 243 THR A C 1
ATOM 1908 O O . THR A 1 243 ? 2.193 -7.006 25.054 1.00 96.75 243 THR A O 1
ATOM 1911 N N . SER A 1 244 ? 3.962 -7.027 23.655 1.00 95.19 244 SER A N 1
ATOM 1912 C CA . SER A 1 244 ? 3.871 -5.611 23.290 1.00 95.19 244 SER A CA 1
ATOM 1913 C C . SER A 1 244 ? 2.507 -5.257 22.689 1.00 95.19 244 SER A C 1
ATOM 1915 O O . SER A 1 244 ? 1.939 -4.215 23.018 1.00 95.19 244 SER A O 1
ATOM 1917 N N . ALA A 1 245 ? 1.923 -6.136 21.866 1.00 96.88 245 ALA A N 1
ATOM 1918 C CA . ALA A 1 245 ? 0.579 -5.927 21.325 1.00 96.88 245 ALA A CA 1
ATOM 1919 C C . ALA A 1 245 ? -0.507 -5.904 22.412 1.00 96.88 245 ALA A C 1
ATOM 1921 O O . ALA A 1 245 ? -1.384 -5.040 22.379 1.00 96.88 245 ALA A O 1
ATOM 1922 N N . MET A 1 246 ? -0.445 -6.805 23.400 1.00 97.12 246 MET A N 1
ATOM 1923 C CA . MET A 1 246 ? -1.394 -6.827 24.523 1.00 97.12 246 MET A CA 1
ATOM 1924 C C . MET A 1 246 ? -1.290 -5.565 25.389 1.00 97.12 246 MET A C 1
ATOM 1926 O O . MET A 1 246 ? -2.315 -4.988 25.766 1.00 97.12 246 MET A O 1
ATOM 1930 N N . GLU A 1 247 ? -0.071 -5.108 25.680 1.00 97.38 247 GLU A N 1
ATOM 1931 C CA . GLU A 1 247 ? 0.166 -3.870 26.430 1.00 97.38 247 GLU A CA 1
ATOM 1932 C C . GLU A 1 247 ? -0.343 -2.642 25.667 1.00 97.38 247 GLU A C 1
ATOM 1934 O O . GLU A 1 247 ? -1.054 -1.798 26.227 1.00 97.38 247 GLU A O 1
ATOM 1939 N N . LEU A 1 248 ? -0.045 -2.568 24.366 1.00 97.12 248 LEU A N 1
ATOM 1940 C CA . LEU A 1 248 ? -0.523 -1.505 23.489 1.00 97.12 248 LEU A CA 1
ATOM 1941 C C . LEU A 1 248 ? -2.054 -1.501 23.397 1.00 97.12 248 LEU A C 1
ATOM 1943 O O . LEU A 1 248 ? -2.669 -0.443 23.531 1.00 97.12 248 LEU A O 1
ATOM 1947 N N . GLN A 1 249 ? -2.682 -2.668 23.249 1.00 98.19 249 GLN A N 1
ATOM 1948 C CA . GLN A 1 249 ? -4.136 -2.819 23.225 1.00 98.19 249 GLN A CA 1
ATOM 1949 C C . GLN A 1 249 ? -4.783 -2.265 24.499 1.00 98.19 249 GLN A C 1
ATOM 1951 O O . GLN A 1 249 ? -5.714 -1.459 24.420 1.00 98.19 249 GLN A O 1
ATOM 1956 N N . ALA A 1 250 ? -4.275 -2.654 25.673 1.00 97.69 250 ALA A N 1
ATOM 1957 C CA . ALA A 1 250 ? -4.782 -2.172 26.956 1.00 97.69 250 ALA A CA 1
ATOM 1958 C C . ALA A 1 250 ? -4.622 -0.649 27.096 1.00 97.69 250 ALA A C 1
ATOM 1960 O O . ALA A 1 250 ? -5.537 0.039 27.564 1.00 97.69 250 ALA A O 1
ATOM 1961 N N . ARG A 1 251 ? -3.484 -0.107 26.645 1.00 98.12 251 ARG A N 1
ATOM 1962 C CA . ARG A 1 251 ? -3.209 1.334 26.642 1.00 98.12 251 ARG A CA 1
ATOM 1963 C C . ARG A 1 251 ? -4.159 2.103 25.719 1.00 98.12 251 ARG A C 1
ATOM 1965 O O . ARG A 1 251 ? -4.708 3.116 26.150 1.00 98.12 251 ARG A O 1
ATOM 1972 N N . ILE A 1 252 ? -4.372 1.634 24.487 1.00 98.12 252 ILE A N 1
ATOM 1973 C CA . ILE A 1 252 ? -5.293 2.262 23.527 1.00 98.12 252 ILE A CA 1
ATOM 1974 C C . ILE A 1 252 ? -6.722 2.236 24.082 1.00 98.12 252 ILE A C 1
ATOM 1976 O O . ILE A 1 252 ? -7.374 3.278 24.112 1.00 98.12 252 ILE A O 1
ATOM 1980 N N . GLU A 1 253 ? -7.202 1.087 24.578 1.00 97.81 253 GLU A N 1
ATOM 1981 C CA . GLU A 1 253 ? -8.566 0.969 25.119 1.00 97.81 253 GLU A CA 1
ATOM 1982 C C . GLU A 1 253 ? -8.791 1.941 26.288 1.00 97.81 253 GLU A C 1
ATOM 1984 O O . GLU A 1 253 ? -9.821 2.619 26.339 1.00 97.81 253 GLU A O 1
ATOM 1989 N N . LYS A 1 254 ? -7.815 2.053 27.201 1.00 97.94 254 LYS A N 1
ATOM 1990 C CA . LYS A 1 254 ? -7.867 3.000 28.321 1.00 97.94 254 LYS A CA 1
ATOM 1991 C C . LYS A 1 254 ? -7.971 4.445 27.828 1.00 97.94 254 LYS A C 1
ATOM 1993 O O . LYS A 1 254 ? -8.889 5.155 28.233 1.00 97.94 254 LYS A O 1
ATOM 1998 N N . ILE A 1 255 ? -7.072 4.862 26.937 1.00 98.25 255 ILE A N 1
ATOM 1999 C CA . ILE A 1 255 ? -7.006 6.258 26.492 1.00 98.25 255 ILE A CA 1
ATOM 2000 C C . ILE A 1 255 ? -8.243 6.633 25.674 1.00 98.25 255 ILE A C 1
ATOM 2002 O O . ILE A 1 255 ? -8.809 7.702 25.882 1.00 98.25 255 ILE A O 1
ATOM 2006 N N . LEU A 1 256 ? -8.732 5.755 24.795 1.00 97.94 256 LEU A N 1
ATOM 2007 C CA . LEU A 1 256 ? -9.956 6.026 24.038 1.00 97.94 256 LEU A CA 1
ATOM 2008 C C . LEU A 1 256 ? -11.183 6.177 24.949 1.00 97.94 256 LEU A C 1
ATOM 2010 O O . LEU A 1 256 ? -12.026 7.037 24.696 1.00 97.94 256 LEU A O 1
ATOM 2014 N N . LYS A 1 257 ? -11.282 5.390 26.029 1.00 96.94 257 LYS A N 1
ATOM 2015 C CA . LYS A 1 257 ? -12.354 5.542 27.027 1.00 96.94 257 LYS A CA 1
ATOM 2016 C C . LYS A 1 257 ? -12.254 6.867 27.781 1.00 96.94 257 LYS A C 1
ATOM 2018 O O . LYS A 1 257 ? -13.279 7.518 27.970 1.00 96.94 257 LYS A O 1
ATOM 2023 N N . GLU A 1 258 ? -11.048 7.272 28.175 1.00 97.00 258 GLU A N 1
ATOM 2024 C CA . GLU A 1 258 ? -10.794 8.569 28.816 1.00 97.00 258 GLU A CA 1
ATOM 2025 C C . GLU A 1 258 ? -11.178 9.727 27.880 1.00 97.00 258 GLU A C 1
ATOM 2027 O O . GLU A 1 258 ? -11.985 10.575 28.260 1.00 97.00 258 GLU A O 1
ATOM 2032 N N . ARG A 1 259 ? -10.734 9.703 26.615 1.00 97.50 259 ARG A N 1
ATOM 2033 C CA . ARG A 1 259 ? -11.097 10.721 25.613 1.00 97.50 259 ARG A CA 1
ATOM 2034 C C . ARG A 1 259 ? -12.599 10.773 25.334 1.00 97.50 259 ARG A C 1
ATOM 2036 O O . ARG A 1 259 ? -13.173 11.855 25.292 1.00 97.50 259 ARG A O 1
ATOM 2043 N N . MET A 1 260 ? -13.267 9.623 25.228 1.00 95.38 260 MET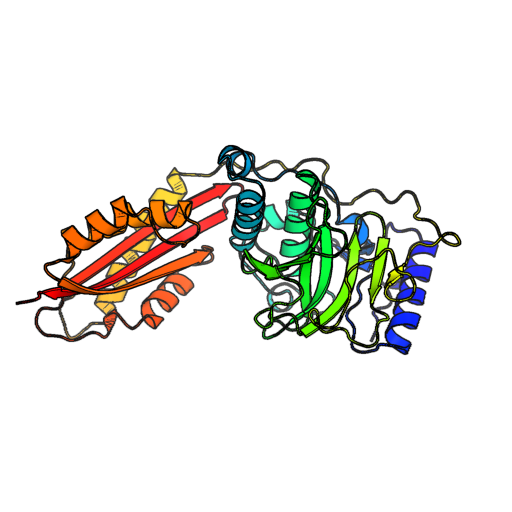 A N 1
ATOM 2044 C CA . MET A 1 260 ? -14.731 9.552 25.096 1.00 95.38 260 MET A CA 1
ATOM 2045 C C . MET A 1 260 ? -15.461 10.234 26.261 1.00 95.38 260 MET A C 1
ATOM 2047 O O . MET A 1 260 ? -16.501 10.857 26.050 1.00 95.38 260 MET A O 1
ATOM 2051 N N . MET A 1 261 ? -14.932 10.126 27.483 1.00 95.44 261 MET A N 1
ATOM 2052 C CA . MET A 1 261 ? -15.484 10.812 28.653 1.00 95.44 261 MET A CA 1
ATOM 2053 C C . MET A 1 261 ? -15.216 12.322 28.604 1.00 95.44 261 MET A C 1
ATOM 2055 O O . MET A 1 261 ? -16.123 13.103 28.888 1.00 95.44 261 MET A O 1
ATOM 2059 N N . GLU A 1 262 ? -14.014 12.739 28.199 1.00 95.94 262 GLU A N 1
ATOM 2060 C CA . GLU A 1 262 ? -13.641 14.153 28.033 1.00 95.94 262 GLU A CA 1
ATOM 2061 C C . GLU A 1 262 ? -14.499 14.868 26.982 1.00 95.94 262 GLU A C 1
ATOM 2063 O O . GLU A 1 262 ? -14.929 16.001 27.198 1.00 95.94 262 GLU A O 1
ATOM 2068 N N . TRP A 1 263 ? -14.815 14.201 25.868 1.00 96.31 263 TRP A N 1
ATOM 2069 C CA . TRP A 1 263 ? -15.673 14.749 24.811 1.00 96.31 263 TRP A CA 1
ATOM 2070 C C . TRP A 1 263 ? -17.138 14.919 25.230 1.00 96.31 263 TRP A C 1
ATOM 2072 O O . TRP A 1 263 ? -17.914 15.556 24.518 1.00 96.31 263 TRP A O 1
ATOM 2082 N N . ARG A 1 264 ? -17.534 14.374 26.389 1.00 93.88 264 ARG A N 1
ATOM 2083 C CA . ARG A 1 264 ? -18.912 14.402 26.901 1.00 93.88 264 ARG A CA 1
ATOM 2084 C C . ARG A 1 264 ? -18.999 15.075 28.276 1.00 93.88 264 ARG A C 1
ATOM 2086 O O . ARG A 1 264 ? -19.517 14.487 29.222 1.00 93.88 264 ARG A O 1
ATOM 2093 N N . PRO A 1 265 ? -18.592 16.351 28.409 1.00 91.25 265 PRO A N 1
ATOM 2094 C CA . PRO A 1 265 ? -18.464 17.013 29.711 1.00 91.25 265 PRO A CA 1
ATOM 2095 C C . PRO A 1 265 ? -19.797 17.205 30.449 1.00 91.25 265 PRO A C 1
ATOM 2097 O O . PRO A 1 265 ? -19.817 17.426 31.656 1.00 91.25 265 PRO A O 1
ATOM 2100 N N . ARG A 1 266 ? -20.927 17.153 29.732 1.00 89.00 266 ARG A N 1
ATOM 2101 C CA . ARG A 1 266 ? -22.265 17.406 30.287 1.00 89.00 266 ARG A CA 1
ATOM 2102 C C . ARG A 1 266 ? -23.010 16.132 30.685 1.00 89.00 266 ARG A C 1
ATOM 2104 O O . ARG A 1 266 ? -24.101 16.239 31.238 1.00 89.00 266 ARG A O 1
ATOM 2111 N N . GLN A 1 267 ? -22.474 14.946 30.376 1.00 85.19 267 GLN A N 1
ATOM 2112 C CA . GLN A 1 267 ? -23.205 13.686 30.516 1.00 85.19 267 GLN A CA 1
ATOM 2113 C C . GLN A 1 267 ? -22.317 12.530 30.964 1.00 85.19 267 GLN A C 1
ATOM 2115 O O . GLN A 1 267 ? -21.210 12.364 30.458 1.00 85.19 267 GLN A O 1
ATOM 2120 N N . PRO A 1 268 ? -22.811 11.660 31.861 1.00 88.44 268 PRO A N 1
ATOM 2121 C CA . PRO A 1 268 ? -22.068 10.473 32.235 1.00 88.44 268 PRO A CA 1
ATOM 2122 C C . PRO A 1 268 ? -21.970 9.507 31.050 1.00 88.44 268 PRO A C 1
ATOM 2124 O O . PRO A 1 268 ? -22.976 9.116 30.455 1.00 88.44 268 PRO A O 1
ATOM 2127 N N . THR A 1 269 ? -20.756 9.050 30.756 1.00 93.88 269 THR A N 1
ATOM 2128 C CA . THR A 1 269 ? -20.535 7.971 29.786 1.00 93.88 269 THR A CA 1
ATOM 2129 C C . THR A 1 269 ? -20.691 6.627 30.490 1.00 93.88 269 THR A C 1
ATOM 2131 O O . THR A 1 269 ? -19.840 6.217 31.277 1.00 93.88 269 THR A O 1
ATOM 2134 N N . ARG A 1 270 ? -21.816 5.948 30.244 1.00 94.75 270 ARG A N 1
ATOM 2135 C CA . ARG A 1 270 ? -22.119 4.634 30.829 1.00 94.75 270 ARG A CA 1
ATOM 2136 C C . ARG A 1 270 ? -21.596 3.529 29.925 1.00 94.75 270 ARG A C 1
ATOM 2138 O O . ARG A 1 270 ? -22.073 3.387 28.807 1.00 94.75 270 ARG A O 1
ATOM 2145 N N . TRP A 1 271 ? -20.646 2.741 30.416 1.00 95.88 271 TRP A N 1
ATOM 2146 C CA . TRP A 1 271 ? -20.066 1.632 29.661 1.00 95.88 271 TRP A CA 1
ATOM 2147 C C . TRP A 1 271 ? -20.864 0.339 29.852 1.00 95.88 271 TRP A C 1
ATOM 2149 O O . TRP A 1 271 ? -20.941 -0.188 30.964 1.00 95.88 271 TRP A O 1
ATOM 2159 N N . ASN A 1 272 ? -21.406 -0.209 28.766 1.00 94.81 272 ASN A N 1
ATOM 2160 C CA . ASN A 1 272 ? -22.058 -1.511 28.764 1.00 94.81 272 ASN A CA 1
ATOM 2161 C C . ASN A 1 272 ? -21.004 -2.624 28.699 1.00 94.81 272 ASN A C 1
ATOM 2163 O O . ASN A 1 272 ? -20.377 -2.858 27.662 1.00 94.81 272 ASN A O 1
ATOM 2167 N N . ARG A 1 273 ? -20.801 -3.320 29.822 1.00 93.00 273 ARG A N 1
ATOM 2168 C CA . ARG A 1 273 ? -19.777 -4.371 29.945 1.00 93.00 273 ARG A CA 1
ATOM 2169 C C . ARG A 1 273 ? -20.082 -5.609 29.105 1.00 93.00 273 ARG A C 1
ATOM 2171 O O . ARG A 1 273 ? -19.146 -6.220 28.603 1.00 93.00 273 ARG A O 1
ATOM 2178 N N . HIS A 1 274 ? -21.359 -5.960 28.955 1.00 90.75 274 HIS A N 1
ATOM 2179 C CA . HIS A 1 274 ? -21.778 -7.158 28.231 1.00 90.75 274 HIS A CA 1
ATOM 2180 C C . HIS A 1 274 ? -21.523 -7.007 26.730 1.00 90.75 274 HIS A C 1
ATOM 2182 O O . HIS A 1 274 ? -20.793 -7.807 26.152 1.00 90.75 274 HIS A O 1
ATOM 2188 N N . VAL A 1 275 ? -22.000 -5.911 26.132 1.00 90.88 275 VAL A N 1
ATOM 2189 C CA . VAL A 1 275 ? -21.722 -5.611 24.723 1.00 90.88 275 VAL A CA 1
ATOM 2190 C C . VAL A 1 275 ? -20.227 -5.384 24.498 1.00 90.88 275 VAL A C 1
ATOM 2192 O O . VAL A 1 275 ? -19.683 -5.879 23.522 1.00 90.88 275 VAL A O 1
ATOM 2195 N N . THR A 1 276 ? -19.521 -4.718 25.419 1.00 94.12 276 THR A N 1
ATOM 2196 C CA . THR A 1 276 ? -18.057 -4.560 25.308 1.00 94.12 276 THR A CA 1
ATOM 2197 C C . THR A 1 276 ? -17.324 -5.906 25.240 1.00 94.12 276 THR A C 1
ATOM 2199 O O . THR A 1 276 ? -16.356 -6.022 24.494 1.00 94.12 276 THR A O 1
ATOM 2202 N N . ALA A 1 277 ? -17.759 -6.918 25.999 1.00 92.31 277 ALA A N 1
ATOM 2203 C CA . ALA A 1 277 ? -17.172 -8.256 25.936 1.00 92.31 277 ALA A CA 1
ATOM 2204 C C . ALA A 1 277 ? -17.437 -8.923 24.578 1.00 92.31 277 ALA A C 1
ATOM 2206 O O . ALA A 1 277 ? -16.486 -9.335 23.925 1.00 92.31 277 ALA A O 1
ATOM 2207 N N . ALA A 1 278 ? -18.684 -8.903 24.099 1.00 90.00 278 ALA A N 1
ATOM 2208 C CA . ALA A 1 278 ? -19.031 -9.462 22.791 1.00 90.00 278 ALA A CA 1
ATOM 2209 C C . ALA A 1 278 ? -18.279 -8.782 21.632 1.00 90.00 278 ALA A C 1
ATOM 2211 O O . ALA A 1 278 ? -17.805 -9.447 20.715 1.00 90.00 278 ALA A O 1
ATOM 2212 N N . LEU A 1 279 ? -18.108 -7.455 21.687 1.00 90.44 279 LEU A N 1
ATOM 2213 C CA . LEU A 1 279 ? -17.296 -6.736 20.703 1.00 90.44 279 LEU A CA 1
ATOM 2214 C C . LEU A 1 279 ? -15.821 -7.143 20.773 1.00 90.44 279 LEU A C 1
ATOM 2216 O O . LEU A 1 279 ? -15.177 -7.239 19.735 1.00 90.44 279 LEU A O 1
ATOM 2220 N N . ARG A 1 280 ? -15.272 -7.396 21.966 1.00 92.69 280 ARG A N 1
ATOM 2221 C CA . ARG A 1 280 ? -13.879 -7.838 22.118 1.00 92.69 280 ARG A CA 1
ATOM 2222 C C . ARG A 1 280 ? -13.639 -9.200 21.470 1.00 92.69 280 ARG A C 1
ATOM 2224 O O . ARG A 1 280 ? -12.608 -9.367 20.828 1.00 92.69 280 ARG A O 1
ATOM 2231 N N . ASP A 1 281 ? -14.591 -10.119 21.588 1.00 89.50 281 ASP A N 1
ATOM 2232 C CA . ASP A 1 281 ? -14.501 -11.451 20.978 1.00 89.50 281 ASP A CA 1
ATOM 2233 C C . ASP A 1 281 ? -14.660 -11.392 19.444 1.00 89.50 281 ASP A C 1
ATOM 2235 O O . ASP A 1 281 ? -14.041 -12.166 18.713 1.00 89.50 281 ASP A O 1
ATOM 2239 N N . LEU A 1 282 ? -15.404 -10.399 18.942 1.00 88.12 282 LEU A N 1
ATOM 2240 C CA . LEU A 1 282 ? -15.622 -10.160 17.514 1.00 88.12 282 LEU A CA 1
ATOM 2241 C C . LEU A 1 282 ? -14.370 -9.674 16.767 1.00 88.12 282 LEU A C 1
ATOM 2243 O O . LEU A 1 282 ? -14.146 -10.054 15.615 1.00 88.12 282 LEU A O 1
ATOM 2247 N N . LEU A 1 283 ? -13.570 -8.796 17.377 1.00 92.00 283 LEU A N 1
ATOM 2248 C CA . LEU A 1 283 ? -12.473 -8.117 16.677 1.00 92.00 283 LEU A CA 1
ATOM 2249 C C . LEU A 1 283 ? -11.395 -9.075 16.117 1.00 92.00 283 LEU A C 1
ATOM 2251 O O . LEU A 1 283 ? -11.004 -8.897 14.962 1.00 92.00 283 LEU A O 1
ATOM 2255 N N . PRO A 1 284 ? -10.955 -10.131 16.832 1.00 91.06 284 PRO A N 1
ATOM 2256 C CA . PRO A 1 284 ? -10.064 -11.142 16.258 1.00 91.06 284 PRO A CA 1
ATOM 2257 C C . PRO A 1 284 ? -10.666 -11.901 15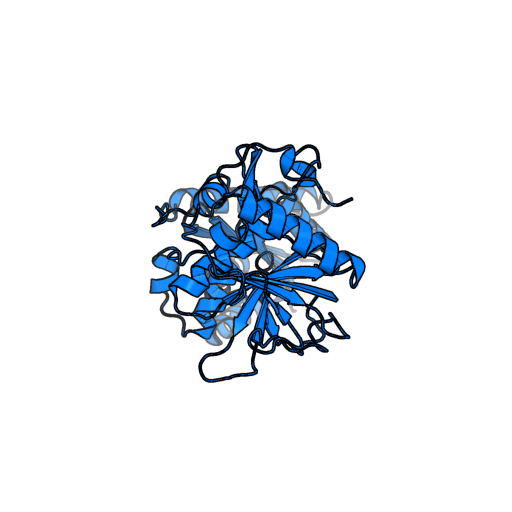.066 1.00 91.06 284 PRO A C 1
ATOM 2259 O O . PRO A 1 284 ? -9.939 -12.330 14.169 1.00 91.06 284 PRO A O 1
ATOM 2262 N N . ALA A 1 285 ? -11.988 -12.100 15.038 1.00 86.69 285 ALA A N 1
ATOM 2263 C CA . ALA A 1 285 ? -12.660 -12.726 13.901 1.00 86.69 285 ALA A CA 1
ATOM 2264 C C . ALA A 1 285 ? -12.679 -11.794 12.678 1.00 86.69 285 ALA A C 1
ATOM 2266 O O . ALA A 1 285 ? -12.443 -12.255 11.561 1.00 86.69 285 ALA A O 1
ATOM 2267 N N . LEU A 1 286 ? -12.877 -10.487 12.889 1.00 87.50 286 LEU A N 1
ATOM 2268 C CA . LEU A 1 286 ? -12.764 -9.479 11.829 1.00 87.50 286 LEU A CA 1
ATOM 2269 C C . LEU A 1 286 ? -11.356 -9.430 11.234 1.00 87.50 286 LEU A C 1
ATOM 2271 O O . LEU A 1 286 ? -11.227 -9.327 10.015 1.00 87.50 286 LEU A O 1
ATOM 2275 N N . GLU A 1 287 ? -10.318 -9.560 12.061 1.00 90.31 287 GLU A N 1
ATOM 2276 C CA . GLU A 1 287 ? -8.942 -9.591 11.564 1.00 90.31 287 GLU A CA 1
ATOM 2277 C C . GLU A 1 287 ? -8.687 -10.804 10.663 1.00 90.31 287 GLU A C 1
ATOM 2279 O O . GLU A 1 287 ? -8.213 -10.648 9.537 1.00 90.31 287 GLU A O 1
ATOM 2284 N N . ARG A 1 288 ? -9.087 -12.005 11.105 1.00 84.94 288 ARG A N 1
ATOM 2285 C CA . ARG A 1 288 ? -8.980 -13.233 10.294 1.00 84.94 288 ARG A CA 1
ATOM 2286 C C . ARG A 1 288 ? -9.765 -13.135 8.986 1.00 84.94 288 ARG A C 1
ATOM 2288 O O . ARG A 1 288 ? -9.308 -13.613 7.953 1.00 84.94 288 ARG A O 1
ATOM 2295 N N . GLY A 1 289 ? -10.932 -12.493 9.022 1.00 80.69 289 GLY A N 1
ATOM 2296 C CA . GLY A 1 289 ? -11.764 -12.244 7.847 1.00 80.69 289 GLY A CA 1
ATOM 2297 C C . GLY A 1 289 ? -11.286 -11.091 6.957 1.00 80.69 289 GLY A C 1
ATOM 2298 O O . GLY A 1 289 ? -11.955 -10.795 5.967 1.00 80.69 289 GLY A O 1
ATOM 2299 N N . MET A 1 290 ? -10.181 -10.408 7.291 1.00 80.31 290 MET A N 1
ATOM 2300 C CA . MET A 1 290 ? -9.716 -9.187 6.614 1.00 80.31 290 MET A CA 1
ATOM 2301 C C . MET A 1 290 ? -10.822 -8.119 6.493 1.00 80.31 290 MET A C 1
ATOM 2303 O O . MET A 1 290 ? -10.979 -7.470 5.459 1.00 80.31 290 MET A O 1
ATOM 2307 N N . GLY A 1 291 ? -11.653 -7.987 7.531 1.00 72.75 291 GLY A N 1
ATOM 2308 C CA . GLY A 1 291 ? -12.809 -7.087 7.565 1.00 72.75 291 GLY A CA 1
ATOM 2309 C C . GLY A 1 291 ? -14.027 -7.534 6.753 1.00 72.75 291 GLY A C 1
ATOM 2310 O O . GLY A 1 291 ? -15.021 -6.808 6.710 1.00 72.75 291 GLY A O 1
ATOM 2311 N N . ARG A 1 292 ? -13.991 -8.710 6.113 1.00 71.69 292 ARG A N 1
ATOM 2312 C CA . ARG A 1 292 ? -15.157 -9.296 5.434 1.00 71.69 292 ARG A CA 1
ATOM 2313 C C . ARG A 1 292 ? -16.122 -9.914 6.443 1.00 71.69 292 ARG A C 1
ATOM 2315 O O . ARG A 1 292 ? -15.799 -10.068 7.619 1.00 71.69 292 ARG A O 1
ATOM 2322 N N . ALA A 1 293 ? -17.330 -10.223 5.961 1.00 58.09 293 ALA A N 1
ATOM 2323 C CA . ALA A 1 293 ? -18.428 -10.736 6.772 1.00 58.09 293 ALA A CA 1
ATOM 2324 C C . ALA A 1 293 ? -17.947 -11.847 7.713 1.00 58.09 293 ALA A C 1
ATOM 2326 O O . ALA A 1 293 ? -17.445 -12.880 7.276 1.00 58.09 293 ALA A O 1
ATOM 2327 N N . VAL A 1 294 ? -18.100 -11.573 9.005 1.00 62.25 294 VAL A N 1
ATOM 2328 C CA . VAL A 1 294 ? -17.823 -12.507 10.090 1.00 62.25 294 VAL A CA 1
ATOM 2329 C C . VAL A 1 294 ? -18.660 -13.767 9.873 1.00 62.25 294 VAL A C 1
ATOM 2331 O O . VAL A 1 294 ? -19.788 -13.662 9.385 1.00 62.25 294 VAL A O 1
ATOM 2334 N N . GLU A 1 295 ? -18.110 -14.934 10.216 1.00 62.59 295 GLU A N 1
ATOM 2335 C CA . GLU A 1 295 ? -18.807 -16.221 10.142 1.00 62.59 295 GLU A CA 1
ATOM 2336 C C . GLU A 1 295 ? -20.244 -16.114 10.685 1.00 62.59 295 GLU A C 1
ATOM 2338 O O . GLU A 1 295 ? -20.494 -15.448 11.695 1.00 62.59 295 GLU A O 1
ATOM 2343 N N . GLU A 1 296 ? -21.192 -16.777 10.017 1.00 63.19 296 GLU A N 1
ATOM 2344 C CA . GLU A 1 296 ? -22.632 -16.683 10.315 1.00 63.19 296 GLU A CA 1
ATOM 2345 C C . GLU A 1 296 ? -22.947 -16.981 11.791 1.00 63.19 296 GLU A C 1
ATOM 2347 O O . GLU A 1 296 ? -23.821 -16.364 12.396 1.00 63.19 296 GLU A O 1
ATOM 2352 N N . GLN A 1 297 ? -22.161 -17.865 12.407 1.00 58.19 297 GLN A N 1
ATOM 2353 C CA . GLN A 1 297 ? -22.273 -18.212 13.818 1.00 58.19 297 GLN A CA 1
ATOM 2354 C C . GLN A 1 297 ? -21.950 -17.032 14.750 1.00 58.19 297 GLN A C 1
ATOM 2356 O O . GLN A 1 297 ? -22.725 -16.729 15.654 1.00 58.19 297 GLN A O 1
ATOM 2361 N N . HIS A 1 298 ? -20.872 -16.293 14.479 1.00 63.53 298 HIS A N 1
ATOM 2362 C CA . HIS A 1 298 ? -20.522 -15.085 15.232 1.00 63.53 298 HIS A CA 1
ATOM 2363 C C . HIS A 1 298 ? -21.547 -13.961 15.020 1.00 63.53 298 HIS A C 1
ATOM 2365 O O . HIS A 1 298 ? -21.833 -13.190 15.937 1.00 63.53 298 HIS A O 1
ATOM 2371 N N . ARG A 1 299 ? -22.127 -13.856 13.815 1.00 68.00 299 ARG A N 1
ATOM 2372 C CA . ARG A 1 299 ? -23.228 -12.917 13.549 1.00 68.00 299 ARG A CA 1
ATOM 2373 C C . ARG A 1 299 ? -24.462 -13.246 14.377 1.00 68.00 299 ARG A C 1
ATOM 2375 O O . ARG A 1 299 ? -25.065 -12.328 14.924 1.00 68.00 299 ARG A O 1
ATOM 2382 N N . ALA A 1 300 ? -24.815 -14.523 14.493 1.00 68.25 300 ALA A N 1
ATOM 2383 C CA . ALA A 1 300 ? -25.939 -14.970 15.307 1.00 68.25 300 ALA A CA 1
ATOM 2384 C C . ALA A 1 300 ? -25.712 -14.699 16.807 1.00 68.25 300 ALA A C 1
ATOM 2386 O O . ALA A 1 300 ? -26.613 -14.199 17.480 1.00 68.25 300 ALA A O 1
ATOM 2387 N N . GLU A 1 301 ? -24.505 -14.950 17.324 1.00 68.94 301 GLU A N 1
ATOM 2388 C CA . GLU A 1 301 ? -24.130 -14.657 18.718 1.00 68.94 301 GLU A CA 1
ATOM 2389 C C . GLU A 1 301 ? -24.175 -13.153 19.028 1.00 68.94 301 GLU A C 1
ATOM 2391 O O . GLU A 1 301 ? -24.720 -12.728 20.056 1.00 68.94 301 GLU A O 1
ATOM 2396 N N . LEU A 1 302 ? -23.666 -12.327 18.109 1.00 73.62 302 LEU A N 1
ATOM 2397 C CA . LEU A 1 302 ? -23.742 -10.876 18.223 1.00 73.62 302 LEU A CA 1
ATOM 2398 C C . LEU A 1 302 ? -25.198 -10.396 18.133 1.00 73.62 302 LEU A C 1
ATOM 2400 O O . LEU A 1 302 ? -25.616 -9.574 18.942 1.00 73.62 302 LEU A O 1
ATOM 2404 N N . ALA A 1 303 ? -25.993 -10.932 17.206 1.00 76.62 303 ALA A N 1
ATOM 2405 C CA . ALA A 1 303 ? -27.407 -10.591 17.064 1.00 76.62 303 ALA A CA 1
ATOM 2406 C C . ALA A 1 303 ? -28.207 -10.933 18.328 1.00 76.62 303 ALA A C 1
ATOM 2408 O O . ALA A 1 303 ? -29.022 -10.125 18.763 1.00 76.62 303 ALA A O 1
ATOM 2409 N N . HIS A 1 304 ? -27.932 -12.079 18.957 1.00 78.94 304 HIS A N 1
ATOM 2410 C CA . HIS A 1 304 ? -28.534 -12.441 20.238 1.00 78.94 304 HIS A CA 1
ATOM 2411 C C . HIS A 1 304 ? -28.121 -11.463 21.347 1.00 78.94 304 HIS A C 1
ATOM 2413 O O . HIS A 1 304 ? -28.963 -10.979 22.097 1.00 78.94 304 HIS A O 1
ATOM 2419 N N . THR A 1 305 ? -26.829 -11.141 21.452 1.00 76.88 305 THR A N 1
ATOM 2420 C CA . THR A 1 305 ? -26.299 -10.221 22.477 1.00 76.88 305 THR A CA 1
ATOM 2421 C C . THR A 1 305 ? -26.835 -8.794 22.321 1.00 76.88 305 THR A C 1
ATOM 2423 O O . THR A 1 305 ? -27.025 -8.070 23.299 1.00 76.88 305 THR A O 1
ATOM 2426 N N . LEU A 1 306 ? -27.079 -8.377 21.080 1.00 81.62 306 LEU A N 1
ATOM 2427 C CA . LEU A 1 306 ? -27.552 -7.042 20.738 1.00 81.62 306 LEU A CA 1
ATOM 2428 C C . LEU A 1 306 ? -29.080 -6.949 20.615 1.00 81.62 306 LEU A C 1
ATOM 2430 O O . LEU A 1 306 ? -29.573 -5.850 20.392 1.00 81.62 306 LEU A O 1
ATOM 2434 N N . ALA A 1 307 ? -29.831 -8.046 20.780 1.00 81.94 307 ALA A N 1
ATOM 2435 C CA . ALA A 1 307 ? -31.279 -8.085 20.544 1.00 81.94 307 ALA A CA 1
ATOM 2436 C C . ALA A 1 307 ? -32.061 -7.047 21.373 1.00 81.94 307 ALA A C 1
ATOM 2438 O O . ALA A 1 307 ? -33.009 -6.440 20.876 1.00 81.94 307 ALA A O 1
ATOM 2439 N N . ASP A 1 308 ? -31.613 -6.785 22.603 1.00 85.38 308 ASP A N 1
ATOM 2440 C CA . ASP A 1 308 ? -32.238 -5.823 23.519 1.00 85.38 308 ASP A CA 1
ATOM 2441 C C . ASP A 1 308 ? -31.848 -4.359 23.234 1.00 85.38 308 ASP A C 1
ATOM 2443 O O . ASP A 1 308 ? -32.344 -3.439 23.892 1.00 85.38 308 ASP A O 1
ATOM 2447 N N . TYR A 1 309 ? -30.937 -4.107 22.288 1.00 86.81 309 TYR A N 1
ATOM 2448 C CA . TYR A 1 309 ? -30.362 -2.788 22.033 1.00 86.81 309 TYR A CA 1
ATOM 2449 C C . TYR A 1 309 ? -30.498 -2.372 20.570 1.00 86.81 309 TYR A C 1
ATOM 2451 O O . TYR A 1 309 ? -30.130 -3.076 19.635 1.00 86.81 309 TYR A O 1
ATOM 2459 N N . ARG A 1 310 ? -30.899 -1.121 20.360 1.00 86.31 310 ARG A N 1
ATOM 2460 C CA . ARG A 1 310 ? -30.626 -0.420 19.113 1.00 86.31 310 ARG A CA 1
ATOM 2461 C C . ARG A 1 310 ? -29.172 0.045 19.140 1.00 86.31 310 ARG A C 1
ATOM 2463 O O . ARG A 1 310 ? -28.824 0.948 19.903 1.00 86.31 310 ARG A O 1
ATOM 2470 N N . VAL A 1 311 ? -28.340 -0.586 18.317 1.00 86.62 311 VAL A N 1
ATOM 2471 C CA . VAL A 1 311 ? -26.899 -0.319 18.236 1.00 86.62 311 VAL A CA 1
ATOM 2472 C C . VAL A 1 311 ? -26.594 0.641 17.095 1.00 86.62 311 VAL A C 1
ATOM 2474 O O . VAL A 1 311 ? -27.044 0.436 15.970 1.00 86.62 311 VAL A O 1
ATOM 2477 N N . SER A 1 312 ? -25.804 1.675 17.379 1.00 88.56 312 SER A N 1
ATOM 2478 C CA . SER A 1 312 ? -25.221 2.554 16.364 1.00 88.56 312 SER A CA 1
ATOM 2479 C C . SER A 1 312 ? -23.718 2.651 16.588 1.00 88.56 312 SER A C 1
ATOM 2481 O O . SER A 1 312 ? -23.269 3.186 17.605 1.00 88.56 312 SER A O 1
ATOM 2483 N N . GLY A 1 313 ? -22.948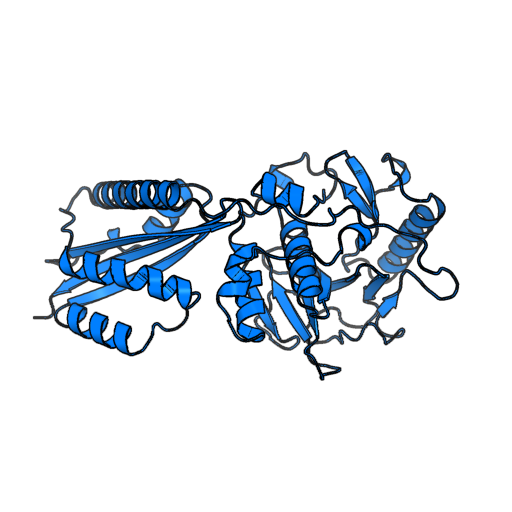 2.083 15.664 1.00 87.06 313 GLY A N 1
ATOM 2484 C CA . GLY A 1 313 ? -21.496 1.978 15.736 1.00 87.06 313 GLY A CA 1
ATOM 2485 C C . GLY A 1 313 ? -20.946 1.072 14.642 1.00 87.06 313 GLY A C 1
ATOM 2486 O O . GLY A 1 313 ? -21.705 0.372 13.969 1.00 87.06 313 GLY A O 1
ATOM 2487 N N . PHE A 1 314 ? -19.631 1.078 14.468 1.00 88.12 314 PHE A N 1
ATOM 2488 C CA . PHE A 1 314 ? -18.941 0.289 13.450 1.00 88.12 314 PHE A CA 1
ATOM 2489 C C . PHE A 1 314 ? -17.495 0.001 13.878 1.00 88.12 314 PHE A C 1
ATOM 2491 O O . PHE A 1 314 ? -16.940 0.741 14.698 1.00 88.12 314 PHE A O 1
ATOM 2498 N N . PRO A 1 315 ? -16.879 -1.070 13.349 1.00 92.12 315 PRO A N 1
ATOM 2499 C CA . PRO A 1 315 ? -15.457 -1.301 13.529 1.00 92.12 315 PRO A CA 1
ATOM 2500 C C . PRO A 1 315 ? -14.644 -0.323 12.670 1.00 92.12 315 PRO A C 1
ATOM 2502 O O . PRO A 1 315 ? -14.928 -0.118 11.491 1.00 92.12 315 PRO A O 1
ATOM 2505 N N . ILE A 1 316 ? -13.608 0.249 13.268 1.00 93.69 316 ILE A N 1
ATOM 2506 C CA . ILE A 1 316 ? -12.566 1.041 12.618 1.00 93.69 316 ILE A CA 1
ATOM 2507 C C . ILE A 1 316 ? -11.323 0.155 12.545 1.00 93.69 316 ILE A C 1
ATOM 2509 O O . ILE A 1 316 ? -10.913 -0.408 13.560 1.00 93.69 316 ILE A O 1
ATOM 2513 N N . HIS A 1 317 ? -10.734 0.035 11.356 1.00 94.12 317 HIS A N 1
ATOM 2514 C CA . HIS A 1 317 ? -9.485 -0.691 11.120 1.00 94.12 317 HIS A CA 1
ATOM 2515 C C . HIS A 1 317 ? -8.440 0.254 10.537 1.00 94.12 317 HIS A C 1
ATOM 2517 O O . HIS A 1 317 ? -8.747 0.989 9.598 1.00 94.12 317 HIS A O 1
ATOM 2523 N N . MET A 1 318 ? -7.226 0.235 11.090 1.00 93.06 318 MET A N 1
ATOM 2524 C CA . MET A 1 318 ? -6.080 0.950 10.529 1.00 93.06 318 MET A CA 1
ATOM 2525 C C . MET A 1 318 ? -4.742 0.366 11.001 1.00 93.06 318 MET A C 1
ATOM 2527 O O . MET A 1 318 ? -4.672 -0.303 12.035 1.00 93.06 318 MET A O 1
ATOM 2531 N N . ALA A 1 319 ? -3.679 0.645 10.244 1.00 93.62 319 ALA A N 1
ATOM 2532 C CA . ALA A 1 319 ? -2.304 0.447 10.689 1.00 93.62 319 ALA A CA 1
ATOM 2533 C C . ALA A 1 319 ? -2.018 1.291 11.940 1.00 93.62 319 ALA A C 1
ATOM 2535 O O . ALA A 1 319 ? -2.469 2.438 12.036 1.00 93.62 319 ALA A O 1
ATOM 2536 N N . PHE A 1 320 ? -1.264 0.750 12.896 1.00 93.75 320 PHE A N 1
ATOM 2537 C CA . PHE A 1 320 ? -0.798 1.554 14.021 1.00 93.75 320 PHE A CA 1
ATOM 2538 C C . PHE A 1 320 ? 0.386 2.425 13.601 1.00 93.75 320 PHE A C 1
ATOM 2540 O O . PHE A 1 320 ? 1.459 1.911 13.307 1.00 93.75 320 PHE A O 1
ATOM 2547 N N . THR A 1 321 ? 0.205 3.742 13.638 1.00 89.38 321 THR A N 1
ATOM 2548 C CA . THR A 1 321 ? 1.299 4.713 13.487 1.00 89.38 321 THR A CA 1
ATOM 2549 C C . THR A 1 321 ? 1.521 5.453 14.799 1.00 89.38 321 THR A C 1
ATOM 2551 O O . THR A 1 321 ? 2.581 5.399 15.412 1.00 89.38 321 THR A O 1
ATOM 2554 N N . GLU A 1 322 ? 0.463 6.095 15.282 1.00 91.19 322 GLU A N 1
ATOM 2555 C CA . GLU A 1 322 ? 0.448 6.844 16.521 1.00 91.19 322 GLU A CA 1
ATOM 2556 C C . GLU A 1 322 ? -0.943 6.820 17.152 1.00 91.19 322 GLU A C 1
ATOM 2558 O O . GLU A 1 322 ? -1.976 6.655 16.497 1.00 91.19 322 GLU A O 1
ATOM 2563 N N . LEU A 1 323 ? -0.979 7.042 18.463 1.00 94.12 323 LEU A N 1
ATOM 2564 C CA . LEU A 1 323 ? -2.225 7.036 19.217 1.00 94.12 323 LEU A CA 1
ATOM 2565 C C . LEU A 1 323 ? -3.170 8.178 18.812 1.00 94.12 323 LEU A C 1
ATOM 2567 O O . LEU A 1 323 ? -4.387 8.008 18.848 1.00 94.12 323 LEU A O 1
ATOM 2571 N N . GLN A 1 324 ? -2.629 9.337 18.435 1.00 95.25 324 GLN A N 1
ATOM 2572 C CA . GLN A 1 324 ? -3.424 10.521 18.117 1.00 95.25 324 GLN A CA 1
ATOM 2573 C C . GLN A 1 324 ? -4.328 10.292 16.893 1.00 95.25 324 GLN A C 1
ATOM 2575 O O . GLN A 1 324 ? -5.503 10.649 16.930 1.00 95.25 324 GLN A O 1
ATOM 2580 N N . ARG A 1 325 ? -3.837 9.583 15.869 1.00 93.38 325 ARG A N 1
ATOM 2581 C CA . ARG A 1 325 ? -4.614 9.212 14.671 1.00 93.38 325 ARG A CA 1
ATOM 2582 C C . ARG A 1 325 ? -5.803 8.314 15.008 1.00 93.38 325 ARG A C 1
ATOM 2584 O O . ARG A 1 325 ? -6.894 8.514 14.478 1.00 93.38 325 ARG A O 1
ATOM 2591 N N . LEU A 1 326 ? -5.625 7.371 15.936 1.00 95.38 326 LEU A N 1
ATOM 2592 C CA . LEU A 1 326 ? -6.722 6.539 16.446 1.00 95.38 326 LEU A CA 1
ATOM 2593 C C . LEU A 1 326 ? -7.757 7.374 17.205 1.00 95.38 326 LEU A C 1
ATOM 2595 O O . LEU A 1 326 ? -8.958 7.191 17.016 1.00 95.38 326 LEU A O 1
ATOM 2599 N N . VAL A 1 327 ? -7.302 8.300 18.053 1.00 97.19 327 VAL A N 1
ATOM 2600 C CA . VAL A 1 327 ? -8.182 9.213 18.798 1.00 97.19 327 VAL A CA 1
ATOM 2601 C C . VAL A 1 327 ? -9.011 10.064 17.832 1.00 97.19 327 VAL A C 1
ATOM 2603 O O . VAL A 1 327 ? -10.223 10.172 18.007 1.00 97.19 327 VAL A O 1
ATOM 2606 N N . GLU A 1 328 ? -8.395 10.614 16.786 1.00 96.69 328 GLU A N 1
ATOM 2607 C CA . GLU A 1 328 ? -9.072 11.394 15.744 1.00 96.69 328 GLU A CA 1
ATOM 2608 C C . GLU A 1 328 ? -10.066 10.560 14.934 1.00 96.69 328 GLU A C 1
ATOM 2610 O O . GLU A 1 328 ? -11.190 11.008 14.710 1.00 96.69 328 GLU A O 1
ATOM 2615 N N . ALA A 1 329 ? -9.704 9.332 14.552 1.00 95.88 329 ALA A N 1
ATOM 2616 C CA . ALA A 1 329 ? -10.603 8.425 13.840 1.00 95.88 329 ALA A CA 1
ATOM 2617 C C . ALA A 1 329 ? -11.846 8.079 14.681 1.00 95.88 329 ALA A C 1
ATOM 2619 O O . ALA A 1 329 ? -12.978 8.129 14.193 1.00 95.88 329 ALA A O 1
ATOM 2620 N N . VAL A 1 330 ? -11.656 7.788 15.972 1.00 96.56 330 VAL A N 1
ATOM 2621 C CA . VAL A 1 330 ? -12.761 7.510 16.901 1.00 96.56 330 VAL A CA 1
ATOM 2622 C C . VAL A 1 330 ? -13.595 8.766 17.155 1.00 96.56 330 VAL A C 1
ATOM 2624 O O . VAL A 1 330 ? -14.823 8.676 17.191 1.00 96.56 330 VAL A O 1
ATOM 2627 N N . TYR A 1 331 ? -12.979 9.943 17.274 1.00 96.75 331 TYR A N 1
ATOM 2628 C CA . TYR A 1 331 ? -13.704 11.210 17.383 1.00 96.75 331 TYR A CA 1
ATOM 2629 C C . TYR A 1 331 ? -14.567 11.469 16.141 1.00 96.75 331 TYR A C 1
ATOM 2631 O O . TYR A 1 331 ? -15.768 11.716 16.260 1.00 96.75 331 TYR A O 1
ATOM 2639 N N . GLY A 1 332 ? -13.980 11.322 14.951 1.00 95.62 332 GLY A N 1
ATOM 2640 C CA . GLY A 1 332 ? -14.637 11.513 13.657 1.00 95.62 332 GLY A CA 1
ATOM 2641 C C . GLY A 1 332 ? -15.820 10.575 13.406 1.00 95.62 332 GLY A C 1
ATOM 2642 O O . GLY A 1 332 ? -16.692 10.909 12.608 1.00 95.62 332 GLY A O 1
ATOM 2643 N N . SER A 1 333 ? -15.918 9.451 14.129 1.00 94.00 333 SER A N 1
ATOM 2644 C CA . SER A 1 333 ? -17.099 8.572 14.087 1.00 94.00 333 SER A CA 1
ATOM 2645 C C . SER A 1 333 ? -18.386 9.244 14.581 1.00 94.00 333 SER A C 1
ATOM 2647 O O . SER A 1 333 ? -19.482 8.769 14.289 1.00 94.00 333 SER A O 1
ATOM 2649 N N . GLY A 1 334 ? -18.272 10.308 15.385 1.00 93.62 334 GLY A N 1
ATOM 2650 C CA . GLY A 1 334 ? -19.410 11.007 15.977 1.00 93.62 334 GLY A CA 1
ATOM 2651 C C . GLY A 1 334 ? -20.168 10.217 17.047 1.00 93.62 334 GLY A C 1
ATOM 2652 O O . GLY A 1 334 ? -21.106 10.762 17.623 1.00 93.62 334 GLY A O 1
ATOM 2653 N N . VAL A 1 335 ? -19.769 8.983 17.384 1.00 93.88 335 VAL A N 1
ATOM 2654 C CA . VAL A 1 335 ? -20.494 8.147 18.361 1.00 93.88 335 VAL A CA 1
ATOM 2655 C C . VAL A 1 335 ? -20.610 8.835 19.726 1.00 93.88 335 VAL A C 1
ATOM 2657 O O . VAL A 1 335 ? -21.661 8.779 20.357 1.00 93.88 335 VAL A O 1
ATOM 2660 N N . HIS A 1 336 ? -19.572 9.554 20.160 1.00 92.88 336 HIS A N 1
ATOM 2661 C CA . HIS A 1 336 ? -19.561 10.307 21.420 1.00 92.88 336 HIS A CA 1
ATOM 2662 C C . HIS A 1 336 ? -20.642 11.407 21.498 1.00 92.88 336 HIS A C 1
ATOM 2664 O O . HIS A 1 336 ? -21.065 11.776 22.592 1.00 92.88 336 HIS A O 1
ATOM 2670 N N . SER A 1 337 ? -21.100 11.930 20.357 1.00 92.81 337 SER A N 1
ATOM 2671 C CA . SER A 1 337 ? -22.101 13.004 20.283 1.00 92.81 337 SER A CA 1
ATOM 2672 C C . SER A 1 337 ? -23.545 12.525 20.470 1.00 92.81 337 SER A C 1
ATOM 2674 O O . SER A 1 337 ? -24.456 13.344 20.571 1.00 92.81 337 SER A O 1
ATOM 2676 N N . ILE A 1 338 ? -23.770 11.208 20.531 1.00 90.88 338 ILE A N 1
ATOM 2677 C CA . ILE A 1 338 ? -25.111 10.632 20.636 1.00 90.88 338 ILE A CA 1
ATOM 2678 C C . ILE A 1 338 ? -25.680 10.904 22.032 1.00 90.88 338 ILE A C 1
ATOM 2680 O O . ILE A 1 338 ? -25.140 10.462 23.049 1.00 90.88 338 ILE A O 1
ATOM 2684 N N . ASP A 1 339 ? -26.802 11.623 22.053 1.00 87.75 339 ASP A N 1
ATOM 2685 C CA . ASP A 1 339 ? -27.463 12.121 23.259 1.00 87.75 339 ASP A CA 1
ATOM 2686 C C . ASP A 1 339 ? -28.934 11.682 23.324 1.00 87.75 339 ASP A C 1
ATOM 2688 O O . ASP A 1 339 ? -29.868 12.485 23.332 1.00 87.75 339 ASP A O 1
ATOM 2692 N N . LEU A 1 340 ? -29.164 10.369 23.308 1.00 89.31 340 LEU A N 1
ATOM 2693 C CA . LEU A 1 340 ? -30.494 9.823 23.569 1.00 89.31 340 LEU A CA 1
ATOM 2694 C C . LEU A 1 340 ? -30.635 9.464 25.061 1.00 89.31 340 LEU A C 1
ATOM 2696 O O . LEU A 1 340 ? -29.676 8.978 25.678 1.00 89.31 340 LEU A O 1
ATOM 2700 N N . PRO A 1 341 ? -31.820 9.640 25.673 1.00 87.06 341 PRO A N 1
ATOM 2701 C CA . PRO A 1 341 ? -32.044 9.234 27.056 1.00 87.06 341 PRO A CA 1
ATOM 2702 C C . PRO A 1 341 ? -31.749 7.745 27.266 1.00 87.06 341 PRO A C 1
ATOM 2704 O O . PRO A 1 341 ? -32.274 6.890 26.557 1.00 87.06 341 PRO A O 1
ATOM 2707 N N . GLY A 1 342 ? -30.921 7.431 28.264 1.00 87.94 342 GLY A N 1
ATOM 2708 C CA . GLY A 1 342 ? -30.541 6.049 28.569 1.00 87.94 342 GLY A CA 1
ATOM 2709 C C . GLY A 1 342 ? -29.489 5.450 27.632 1.00 87.94 342 GLY A C 1
ATOM 2710 O O . GLY A 1 342 ? -29.314 4.237 27.655 1.00 87.94 342 GLY A O 1
ATOM 2711 N N . THR A 1 343 ? -28.787 6.271 26.839 1.00 93.00 343 THR A N 1
ATOM 2712 C CA . THR A 1 343 ? -27.687 5.788 25.991 1.00 93.00 343 THR A CA 1
ATOM 2713 C C . THR A 1 343 ? -26.546 5.218 26.834 1.00 93.00 343 THR A C 1
ATOM 2715 O O . THR A 1 343 ? -26.019 5.873 27.739 1.00 93.00 343 THR A O 1
ATOM 2718 N N . GLU A 1 344 ? -26.134 4.007 26.487 1.00 95.12 344 GLU A N 1
ATOM 2719 C CA . GLU A 1 344 ? -24.917 3.352 26.954 1.00 95.12 344 GLU A CA 1
ATOM 2720 C C . GLU A 1 344 ? -23.910 3.247 25.802 1.00 95.12 344 GLU A C 1
ATOM 2722 O O . GLU A 1 344 ? -24.254 3.413 24.635 1.00 95.12 344 GLU A O 1
ATOM 2727 N N . PHE A 1 345 ? -22.649 2.985 26.123 1.00 96.06 345 PHE A N 1
ATOM 2728 C CA . PHE A 1 345 ? -21.549 2.935 25.165 1.00 96.06 345 PHE A CA 1
ATOM 2729 C C . PHE A 1 345 ? -20.794 1.626 25.313 1.00 96.06 345 PHE A C 1
ATOM 2731 O O . PHE A 1 345 ? -20.638 1.107 26.419 1.00 96.06 345 PHE A O 1
ATOM 2738 N N . ALA A 1 346 ? -20.285 1.109 24.205 1.00 96.06 346 ALA A N 1
ATOM 2739 C CA . ALA A 1 346 ? -19.362 -0.010 24.196 1.00 96.06 346 ALA A CA 1
ATOM 2740 C C . ALA A 1 346 ? -18.133 0.366 23.372 1.00 96.06 346 ALA A C 1
ATOM 2742 O O . ALA A 1 346 ? -18.248 0.966 22.302 1.00 96.06 346 ALA A O 1
ATOM 2743 N N . LEU A 1 347 ? -16.960 0.042 23.911 1.00 97.12 347 LEU A N 1
ATOM 2744 C CA . LEU A 1 347 ? -15.687 0.249 23.239 1.00 97.12 347 LEU A CA 1
ATOM 2745 C C . LEU A 1 347 ? -14.770 -0.930 23.531 1.00 97.12 347 LEU A C 1
ATOM 2747 O O . LEU A 1 347 ? -14.473 -1.203 24.698 1.00 97.12 347 LEU A O 1
ATOM 2751 N N . ALA A 1 348 ? -14.329 -1.590 22.466 1.00 97.19 348 ALA A N 1
ATOM 2752 C CA . ALA A 1 348 ? -13.354 -2.669 22.502 1.00 97.19 348 ALA A CA 1
ATOM 2753 C C . ALA A 1 348 ? -12.226 -2.375 21.511 1.00 97.19 348 ALA A C 1
ATOM 2755 O O . ALA A 1 348 ? -12.458 -1.779 20.456 1.00 97.19 348 ALA A O 1
ATOM 2756 N N . VAL A 1 349 ? -11.015 -2.801 21.861 1.00 98.25 349 VAL A N 1
ATOM 2757 C CA . VAL A 1 349 ? -9.827 -2.669 21.016 1.00 98.25 349 VAL A CA 1
ATOM 2758 C C . VAL A 1 349 ? -9.172 -4.032 20.872 1.00 98.25 349 VAL A C 1
ATOM 2760 O O . VAL A 1 349 ? -9.088 -4.784 21.843 1.00 98.25 349 VAL A O 1
ATOM 2763 N N . TYR A 1 350 ? -8.688 -4.325 19.672 1.00 97.88 350 TYR A N 1
ATOM 2764 C CA . TYR A 1 350 ? -7.848 -5.475 19.382 1.00 97.88 350 TYR A CA 1
ATOM 2765 C C . TYR A 1 350 ? -6.628 -5.020 18.591 1.00 97.88 350 TYR A C 1
ATOM 2767 O O . TYR A 1 350 ? -6.765 -4.280 17.617 1.00 97.88 350 TYR A O 1
ATOM 2775 N N . VAL A 1 351 ? -5.447 -5.451 19.023 1.00 98.12 351 VAL A N 1
ATOM 2776 C CA . VAL A 1 351 ? -4.192 -5.212 18.309 1.00 98.12 351 VAL A CA 1
ATOM 2777 C C . VAL A 1 351 ? -3.651 -6.562 17.866 1.00 98.12 351 VAL A C 1
ATOM 2779 O O . VAL A 1 351 ? -3.330 -7.410 18.699 1.00 98.12 351 VAL A O 1
ATOM 2782 N N . HIS A 1 352 ? -3.572 -6.765 16.555 1.00 96.38 352 HIS A N 1
ATOM 2783 C CA . HIS A 1 352 ? -2.967 -7.951 15.974 1.00 96.38 352 HIS A CA 1
ATOM 2784 C C . HIS A 1 352 ? -1.501 -7.665 15.624 1.00 96.38 352 HIS A C 1
ATOM 2786 O O . HIS A 1 352 ? -1.247 -6.786 14.793 1.00 96.38 352 HIS A O 1
ATOM 2792 N N . PRO A 1 353 ? -0.543 -8.373 16.246 1.00 96.06 353 PRO A N 1
ATOM 2793 C CA . PRO A 1 353 ? 0.858 -8.269 15.880 1.00 96.06 353 PRO A CA 1
ATOM 2794 C C . PRO A 1 353 ? 1.150 -9.140 14.662 1.00 96.06 353 PRO A C 1
ATOM 2796 O O . PRO A 1 353 ? 0.852 -10.334 14.661 1.00 96.06 353 PRO A O 1
ATOM 2799 N N . TYR A 1 354 ? 1.795 -8.540 13.675 1.00 95.56 354 TYR A N 1
ATOM 2800 C CA . TYR A 1 354 ? 2.453 -9.223 12.573 1.00 95.56 354 TYR A CA 1
ATOM 2801 C C . TYR A 1 354 ? 3.974 -9.185 12.764 1.00 95.56 354 TYR A C 1
ATOM 2803 O O . TYR A 1 354 ? 4.503 -8.485 13.638 1.00 95.56 354 TYR A O 1
ATOM 2811 N N . ALA A 1 355 ? 4.684 -9.948 11.938 1.00 95.19 355 ALA A N 1
ATOM 2812 C CA . ALA A 1 355 ? 6.130 -9.879 11.830 1.00 95.19 355 ALA A CA 1
ATOM 2813 C C . ALA A 1 355 ? 6.619 -8.445 11.554 1.00 95.19 355 ALA A C 1
ATOM 2815 O O . ALA A 1 355 ? 5.886 -7.594 11.048 1.00 95.19 355 ALA A O 1
ATOM 2816 N N . ASN A 1 356 ? 7.884 -8.188 11.884 1.00 95.06 356 ASN A N 1
ATOM 2817 C CA . ASN A 1 356 ? 8.560 -6.903 11.673 1.00 95.06 356 ASN A CA 1
ATOM 2818 C C . ASN A 1 356 ? 7.859 -5.728 12.372 1.00 95.06 356 ASN A C 1
ATOM 2820 O O . ASN A 1 356 ? 7.808 -4.617 11.852 1.00 95.06 356 ASN A O 1
ATOM 2824 N N . HIS A 1 357 ? 7.308 -5.993 13.564 1.00 93.88 357 HIS A N 1
ATOM 2825 C CA . HIS A 1 357 ? 6.638 -5.007 14.418 1.00 93.88 357 HIS A CA 1
ATOM 2826 C C . HIS A 1 357 ? 5.438 -4.300 13.755 1.00 93.88 357 HIS A C 1
ATOM 2828 O O . HIS A 1 357 ? 4.980 -3.266 14.246 1.00 93.88 357 HIS A O 1
ATOM 2834 N N . VAL A 1 358 ? 4.902 -4.860 12.667 1.00 95.31 358 VAL A N 1
ATOM 2835 C CA . VAL A 1 358 ? 3.701 -4.353 12.001 1.00 95.31 358 VAL A CA 1
ATOM 2836 C C . VAL A 1 358 ? 2.486 -4.661 12.876 1.00 95.31 358 VAL A C 1
ATOM 2838 O O . VAL A 1 358 ? 2.299 -5.786 13.334 1.00 95.31 358 VAL A O 1
ATOM 2841 N N . MET A 1 359 ? 1.650 -3.655 13.134 1.00 95.12 359 MET A N 1
ATOM 2842 C CA . MET A 1 359 ? 0.523 -3.766 14.064 1.00 95.12 359 MET A CA 1
ATOM 2843 C C . MET A 1 359 ? -0.776 -3.331 13.387 1.00 95.12 359 MET A C 1
ATOM 2845 O O . MET A 1 359 ? -0.922 -2.191 12.945 1.00 95.12 359 MET A O 1
ATOM 2849 N N . SER A 1 360 ? -1.749 -4.238 13.357 1.00 95.88 360 SER A N 1
ATOM 2850 C CA . SER A 1 360 ? -3.100 -3.986 12.853 1.00 95.88 360 SER A CA 1
ATOM 2851 C C . SER A 1 360 ? -4.030 -3.686 14.021 1.00 95.88 360 SER A C 1
ATOM 2853 O O . SER A 1 360 ? -4.165 -4.496 14.940 1.00 95.88 360 SER A O 1
ATOM 2855 N N . VAL A 1 361 ? -4.657 -2.507 14.014 1.00 97.44 361 VAL A N 1
ATOM 2856 C CA . VAL A 1 361 ? -5.515 -2.054 15.114 1.00 97.44 361 VAL A CA 1
ATOM 2857 C C . VAL A 1 361 ? -6.963 -2.045 14.676 1.00 97.44 361 VAL A C 1
ATOM 2859 O O . VAL A 1 361 ? -7.341 -1.399 13.698 1.00 97.44 361 VAL A O 1
ATOM 2862 N N . TRP A 1 362 ? -7.782 -2.722 15.469 1.00 97.19 362 TRP A N 1
ATOM 2863 C CA . TRP A 1 362 ? -9.226 -2.682 15.382 1.00 97.19 362 TRP A CA 1
ATOM 2864 C C . TRP A 1 362 ? -9.802 -1.982 16.601 1.00 97.19 362 TRP A C 1
ATOM 2866 O O . TRP A 1 362 ? -9.505 -2.345 17.739 1.00 97.19 362 TRP A O 1
ATOM 2876 N N . VAL A 1 363 ? -10.677 -1.012 16.364 1.00 97.12 363 VAL A N 1
ATOM 2877 C CA . VAL A 1 363 ? -11.467 -0.355 17.404 1.00 97.12 363 VAL A CA 1
ATOM 2878 C C . VAL A 1 363 ? -12.932 -0.510 17.051 1.00 97.12 363 VAL A C 1
ATOM 2880 O O . VAL A 1 363 ? -13.370 -0.034 16.010 1.00 97.12 363 VAL A O 1
ATOM 2883 N N . TYR A 1 364 ? -13.713 -1.132 17.924 1.00 95.06 364 TYR A N 1
ATOM 2884 C CA . TYR A 1 364 ? -15.165 -1.096 17.806 1.00 95.06 364 TYR A CA 1
ATOM 2885 C C . TYR A 1 364 ? -15.702 -0.080 18.800 1.00 95.06 364 TYR A C 1
ATOM 2887 O O . TYR A 1 364 ? -15.539 -0.256 20.006 1.00 95.06 364 TYR A O 1
ATOM 2895 N N . VAL A 1 365 ? -16.361 0.964 18.300 1.00 95.00 365 VAL A N 1
ATOM 2896 C CA . VAL A 1 365 ? -17.039 1.973 19.119 1.00 95.00 365 VAL A CA 1
ATOM 2897 C C . VAL A 1 365 ? -18.525 2.002 18.773 1.00 95.00 365 VAL A C 1
ATOM 2899 O O . VAL A 1 365 ? -18.903 2.046 17.602 1.00 95.00 365 VAL A O 1
ATOM 2902 N N . ALA A 1 366 ? -19.379 1.931 19.793 1.00 94.38 366 ALA A N 1
ATOM 2903 C CA . ALA A 1 366 ? -20.824 1.901 19.615 1.00 94.38 366 ALA A CA 1
ATOM 2904 C C . ALA A 1 366 ? -21.572 2.630 20.733 1.00 94.38 366 ALA A C 1
ATOM 2906 O O . ALA A 1 366 ? -21.158 2.635 21.894 1.00 94.38 366 ALA A O 1
ATOM 2907 N N . SER A 1 367 ? -22.715 3.196 20.360 1.00 94.44 367 SER A N 1
ATOM 2908 C CA . SER A 1 367 ? -23.773 3.650 21.258 1.00 94.44 367 SER A CA 1
ATOM 2909 C C . SER A 1 367 ? -24.922 2.643 21.252 1.00 94.44 367 SER A C 1
ATOM 2911 O O . SER A 1 367 ? -25.196 1.988 20.241 1.00 94.44 367 SER A O 1
ATOM 2913 N N . LEU A 1 368 ? -25.580 2.509 22.395 1.00 94.19 368 LEU A N 1
ATOM 2914 C CA . LEU A 1 368 ? -26.578 1.490 22.677 1.00 94.19 368 LEU A CA 1
ATOM 2915 C C . LEU A 1 368 ? -27.779 2.154 23.340 1.00 94.19 368 LEU A C 1
ATOM 2917 O O . LEU A 1 368 ? -27.639 2.808 24.373 1.00 94.19 368 LEU A O 1
ATOM 2921 N N . VAL A 1 369 ? -28.966 1.952 22.779 1.00 92.19 369 VAL A N 1
ATOM 2922 C CA . VAL A 1 369 ? -30.229 2.395 23.383 1.00 92.19 369 VAL A CA 1
ATOM 2923 C C . VAL A 1 369 ? -31.126 1.181 23.532 1.00 92.19 369 VAL A C 1
ATOM 2925 O O . VAL A 1 369 ? -31.392 0.505 22.542 1.00 92.19 369 VAL A O 1
ATOM 2928 N N . ARG A 1 370 ? -31.591 0.882 24.749 1.00 87.69 370 ARG A N 1
ATOM 2929 C CA . ARG A 1 370 ? -32.473 -0.272 24.969 1.00 87.69 370 ARG A CA 1
ATOM 2930 C C . ARG A 1 370 ? -33.757 -0.146 24.151 1.00 87.69 370 ARG A C 1
ATOM 2932 O O . ARG A 1 370 ? -34.413 0.898 24.184 1.00 87.69 370 ARG A O 1
ATOM 2939 N N . VAL A 1 371 ? -34.105 -1.214 23.443 1.00 83.19 371 VAL A N 1
ATOM 2940 C CA . VAL A 1 371 ? -35.411 -1.364 22.801 1.00 83.19 371 VAL A CA 1
ATOM 2941 C C . VAL A 1 371 ? -36.409 -1.664 23.923 1.00 83.19 371 VAL A C 1
ATOM 2943 O O . VAL A 1 371 ? -36.148 -2.524 24.760 1.00 83.19 371 VAL A O 1
ATOM 2946 N N . ARG A 1 372 ? -37.471 -0.861 24.026 1.00 64.62 372 ARG A N 1
ATOM 2947 C CA . ARG A 1 372 ? -38.503 -1.029 25.060 1.00 64.62 372 ARG A CA 1
ATOM 2948 C C . ARG A 1 372 ? -39.387 -2.230 24.793 1.00 64.62 372 ARG A C 1
ATOM 2950 O O . ARG A 1 372 ? -39.710 -2.436 23.602 1.00 64.62 372 ARG A O 1
#

Secondary structure (DSSP, 8-state):
----GGGS-B-S-HHHHHHHHHHHHHHHHH-TTS---SEEEETTS-EEEGGGG----PPPHHHHHT---HHHHHHHHHHHHHTSPB--HHHHS-SSS-EE--HHHHHHHT-B-HHHHHHHHHHHHHHTT--EEEEEEEETTTEEEEEEEEE-TT-SS-EEEEETTTTEEEETT-TT--EEEEEEEE-SS-EEEE-SS--SGGGS---TT-TTTEEESSBTTB-------SS-SS--PPPP-HHHHHHHHHHHHHHHHHHHHHT-TTS---B-HHHHHHHHHHHHHHHHTTTS---HHHHHHHHHHHTTEEEEEEEEEEE-S-HHHHHHHHHHT-GGG---TT-EEEEEEEEEE-STT-EEEEEEEEEEEE--

Foldseek 3Di:
DPDQLVVFAEPDDPVQSVLLVVVVVVLCVQVVQFDDDQWFAEPVRYIAGPLLLFAQEADDVVLVVLPDPPVVSLLSLLVLLLLQAEDDPVVVDVPPGDYDYHQQVSLLVSYYHQRNLASNSNNNCVNVVWAKWWWWAQFPPRGTHIWMKTDDPPDQFWIWIARSNNSDIDTLQRPPGRTQFTAWIHHNFWIWGAPDPGGGSNPAGPRCVDCNGTPISADPVRGDDPRHHPHDPYHDWAAWDPPVQVVVQVVLQVVLVVLLCVLCVPDDAAADPQLQVLVQVVPVQCVSVVNPDRPPVSVVVNCVSCVQWDKDWDKDKHRDDDSVVVSVVSVVSCQSVDDDPPKHKHWGKGWDTGISRRIMIIIIIMIIDGDD

Radius of gyration: 23.78 Å; chains: 1; bounding box: 66×40×63 Å

InterPro domains:
  IPR052434 Tectonic-like complex component protein [PTHR20837] (6-370)
  IPR056288 Centrosomal protein of 76 kDa, C-terminal [PF24652] (244-366)
  IPR056290 CEP76/DRC7, peptidase-like domain [PF24656] (98-217)

Organism: Petromyzon marinus (NCBI:txid7757)